Protein AF-A0A8C6Q777-F1 (afdb_monomer)

Mean predicted aligned error: 10.78 Å

Sequence (366 aa):
MEVEDLLQECLKAAEASRLNPVVSAAMRMDYSSSRDLLCAELAFLLQEAVEMKWPFVPEKWQYKKSVSFNDKTNLSDLISKHLTQLLVLLKTSIMAQEGPSAMAVVFLVDRFIYWRDESSQLLKIAKLLHHQHPDTPIAPQLVIRQARVYVNSGRLQKAEYILSSLINNSGTTGCWVYHTDSDRVLIQAVSVQVRGVILQKLGLWLQAAELIWASLVGFYSLPQPDKKGIGTSLGLLANIMVSMNDGDFHTFRTNPVIDMKSLLGNTSHRLLSAAHAAKMAVVCGQYTPLYVLTNAVLLFGEKTHKPQGRGREVDFRLVESSTVLMAKHRAEQQERKSHKKVVLGGRTLTKRQPNQHQRAVKITFQ

InterPro domains:
  IPR043529 Alpha-protein kinase 1 [PTHR46747] (3-296)

pLDDT: mean 83.0, std 23.47, range [22.91, 98.69]

Structure (mmCIF, N/CA/C/O backbone):
data_AF-A0A8C6Q777-F1
#
_entry.id   AF-A0A8C6Q777-F1
#
loop_
_atom_site.group_PDB
_atom_site.id
_atom_site.type_symbol
_atom_site.label_atom_id
_atom_site.label_alt_id
_atom_site.label_comp_id
_atom_site.label_asym_id
_atom_site.label_entity_id
_atom_site.label_seq_id
_atom_site.pdbx_PDB_ins_code
_atom_site.Cartn_x
_atom_site.Cartn_y
_atom_site.Cartn_z
_atom_site.occupancy
_atom_site.B_iso_or_equiv
_atom_site.auth_seq_id
_atom_site.auth_comp_id
_atom_site.auth_asym_id
_atom_site.auth_atom_id
_atom_site.pdbx_PDB_model_num
ATOM 1 N N . MET A 1 1 ? -0.936 17.602 21.429 1.00 57.88 1 MET A N 1
ATOM 2 C CA . MET A 1 1 ? -0.565 16.187 21.618 1.00 57.88 1 MET A CA 1
ATOM 3 C C . MET A 1 1 ? 0.028 15.702 20.316 1.00 57.88 1 MET A C 1
ATOM 5 O O . MET A 1 1 ? -0.576 15.971 19.278 1.00 57.88 1 MET A O 1
ATOM 9 N N . GLU A 1 2 ? 1.223 15.121 20.341 1.00 79.06 2 GLU A N 1
ATOM 10 C CA . GLU A 1 2 ? 1.863 14.657 19.112 1.00 79.06 2 GLU A CA 1
ATOM 11 C C . GLU A 1 2 ? 1.225 13.339 18.638 1.00 79.06 2 GLU A C 1
ATOM 13 O O . GLU A 1 2 ? 0.633 12.589 19.410 1.00 79.06 2 GLU A O 1
ATOM 18 N N . VAL A 1 3 ? 1.293 13.072 17.332 1.00 79.00 3 VAL A N 1
ATOM 19 C CA . VAL A 1 3 ? 0.718 11.861 16.709 1.00 79.00 3 VAL A CA 1
ATOM 20 C C . VAL A 1 3 ? 1.344 10.585 17.283 1.00 79.00 3 VAL A C 1
ATOM 22 O O . VAL A 1 3 ? 0.651 9.584 17.456 1.00 79.00 3 VAL A O 1
ATOM 25 N N . GLU A 1 4 ? 2.641 10.640 17.586 1.00 85.31 4 GLU A N 1
ATOM 26 C CA . GLU A 1 4 ? 3.417 9.547 18.185 1.00 85.31 4 GLU A CA 1
ATOM 27 C C . GLU A 1 4 ? 2.885 9.197 19.585 1.00 85.31 4 GLU A C 1
ATOM 29 O O . GLU A 1 4 ? 2.673 8.020 19.887 1.00 85.31 4 GLU A O 1
ATOM 34 N N . ASP A 1 5 ? 2.558 10.210 20.397 1.00 90.88 5 ASP A N 1
ATOM 35 C CA . ASP A 1 5 ? 1.965 10.020 21.727 1.00 90.88 5 ASP A CA 1
ATOM 36 C C . ASP A 1 5 ? 0.616 9.299 21.631 1.00 90.88 5 ASP A C 1
ATOM 38 O O . ASP A 1 5 ? 0.381 8.306 22.318 1.00 90.88 5 ASP A O 1
ATOM 42 N N . LEU A 1 6 ? -0.256 9.752 20.724 1.00 92.62 6 LEU A N 1
ATOM 43 C CA . LEU A 1 6 ? -1.586 9.168 20.522 1.00 92.62 6 LEU A CA 1
ATOM 44 C C . LEU A 1 6 ? -1.523 7.726 20.006 1.00 92.62 6 LEU A C 1
ATOM 46 O O . LEU A 1 6 ? -2.286 6.873 20.464 1.00 92.62 6 LEU A O 1
ATOM 50 N N . LEU A 1 7 ? -0.612 7.423 19.078 1.00 94.94 7 LEU A N 1
ATOM 51 C CA . LEU A 1 7 ? -0.383 6.047 18.630 1.00 94.94 7 LEU A CA 1
ATOM 52 C C . LEU A 1 7 ? 0.149 5.171 19.766 1.00 94.94 7 LEU A C 1
ATOM 54 O O . LEU A 1 7 ? -0.278 4.023 19.912 1.00 94.94 7 LEU A O 1
ATOM 58 N N . GLN A 1 8 ? 1.033 5.710 20.607 1.00 95.94 8 GLN A N 1
ATOM 59 C CA . GLN A 1 8 ? 1.540 4.991 21.770 1.00 95.94 8 GLN A CA 1
ATOM 60 C C . GLN A 1 8 ? 0.446 4.749 22.813 1.00 95.94 8 GLN A C 1
ATOM 62 O O . GLN A 1 8 ? 0.424 3.685 23.436 1.00 95.94 8 GLN A O 1
ATOM 67 N N . GLU A 1 9 ? -0.485 5.683 22.990 1.00 96.12 9 GLU A N 1
ATOM 68 C CA . GLU A 1 9 ? -1.679 5.480 23.809 1.00 96.12 9 GLU A CA 1
ATOM 69 C C . GLU A 1 9 ? -2.594 4.393 23.240 1.00 96.12 9 GLU A C 1
ATOM 71 O O . GLU A 1 9 ? -3.044 3.536 23.999 1.00 96.12 9 GLU A O 1
ATOM 76 N N . CYS A 1 10 ? -2.826 4.372 21.924 1.00 97.50 10 CYS A N 1
ATOM 77 C CA . CYS A 1 10 ? -3.589 3.304 21.269 1.00 97.50 10 CYS A CA 1
ATOM 78 C C . CYS A 1 10 ? -2.926 1.938 21.485 1.00 97.50 10 CYS A C 1
ATOM 80 O O . CYS A 1 10 ? -3.600 0.955 21.789 1.00 97.50 10 CYS A O 1
ATOM 82 N N . LEU A 1 11 ? -1.596 1.874 21.379 1.00 97.25 11 LEU A N 1
ATOM 83 C CA . LEU A 1 11 ? -0.840 0.653 21.633 1.00 97.25 11 LEU A CA 1
ATOM 84 C C . LEU A 1 11 ? -0.981 0.183 23.085 1.00 97.25 11 LEU A C 1
ATOM 86 O O . LEU A 1 11 ? -1.270 -0.989 23.312 1.00 97.25 11 LEU A O 1
ATOM 90 N N . LYS A 1 12 ? -0.829 1.087 24.060 1.00 96.62 12 LYS A N 1
ATOM 91 C CA . LYS A 1 12 ? -1.041 0.769 25.481 1.00 96.62 12 LYS A CA 1
ATOM 92 C C . LYS A 1 12 ? -2.473 0.292 25.738 1.00 96.62 12 LYS A C 1
ATOM 94 O O . LYS A 1 12 ? -2.663 -0.671 26.475 1.00 96.62 12 LYS A O 1
ATOM 99 N N . ALA A 1 13 ? -3.465 0.929 25.114 1.00 95.62 13 ALA A N 1
ATOM 100 C CA . ALA A 1 13 ? -4.863 0.524 25.216 1.00 95.62 13 ALA A CA 1
ATOM 101 C C . ALA A 1 13 ? -5.081 -0.892 24.659 1.00 95.62 13 ALA A C 1
ATOM 103 O O . ALA A 1 13 ? -5.726 -1.698 25.321 1.00 95.62 13 ALA A O 1
ATOM 104 N N . ALA A 1 14 ? -4.492 -1.230 23.506 1.00 95.94 14 ALA A N 1
ATOM 105 C CA . ALA A 1 14 ? -4.577 -2.572 22.924 1.00 95.94 14 ALA A CA 1
ATOM 106 C C . ALA A 1 14 ? -3.883 -3.633 23.796 1.00 95.94 14 ALA A C 1
ATOM 108 O O . ALA A 1 14 ? -4.402 -4.731 23.985 1.00 95.94 14 ALA A O 1
ATOM 109 N N . GLU A 1 15 ? -2.723 -3.308 24.375 1.00 95.69 15 GLU A N 1
ATOM 110 C CA . GLU A 1 15 ? -2.011 -4.203 25.295 1.00 95.69 15 GLU A CA 1
ATOM 111 C C . GLU A 1 15 ? -2.812 -4.455 26.583 1.00 95.69 15 GLU A C 1
ATOM 113 O O . GLU A 1 15 ? -2.943 -5.607 27.001 1.00 95.69 15 GLU A O 1
ATOM 118 N N . ALA A 1 16 ? -3.383 -3.404 27.181 1.00 92.69 16 ALA A N 1
ATOM 119 C CA . ALA A 1 16 ? -4.194 -3.494 28.395 1.00 92.69 16 ALA A CA 1
ATOM 120 C C . ALA A 1 16 ? -5.510 -4.245 28.154 1.00 92.69 16 ALA A C 1
ATOM 122 O O . ALA A 1 16 ? -5.850 -5.158 28.902 1.00 92.69 16 ALA A O 1
ATOM 123 N N . SER A 1 17 ? -6.206 -3.907 27.070 1.00 90.12 17 SER A N 1
ATOM 124 C CA . SER A 1 17 ? -7.444 -4.555 26.644 1.00 90.12 17 SER A CA 1
ATOM 125 C C . SER A 1 17 ? -7.258 -6.060 26.408 1.00 90.12 17 SER A C 1
ATOM 127 O O . SER A 1 17 ? -8.140 -6.853 26.726 1.00 90.12 17 SER A O 1
ATOM 129 N N . ARG A 1 18 ? -6.084 -6.486 25.921 1.00 87.12 18 ARG A N 1
ATOM 130 C CA . ARG A 1 18 ? -5.772 -7.911 25.737 1.00 87.12 18 ARG A CA 1
ATOM 131 C C . ARG A 1 18 ? -5.635 -8.652 27.065 1.00 87.12 18 ARG A C 1
ATOM 133 O O . ARG A 1 18 ? -5.967 -9.828 27.138 1.00 87.12 18 ARG A O 1
ATOM 140 N N . LEU A 1 19 ? -5.098 -7.989 28.087 1.00 87.06 19 LEU A N 1
ATOM 141 C CA . LEU A 1 19 ? -4.920 -8.578 29.416 1.00 87.06 19 LEU A CA 1
ATOM 142 C C . LEU A 1 19 ? -6.223 -8.586 30.220 1.00 87.06 19 LEU A C 1
ATOM 144 O O . LEU A 1 19 ? -6.429 -9.491 31.023 1.00 87.06 19 LEU A O 1
ATOM 148 N N . ASN A 1 20 ? -7.085 -7.588 30.018 1.00 83.25 20 ASN A N 1
ATOM 149 C CA . ASN A 1 20 ? -8.341 -7.449 30.741 1.00 83.25 20 ASN A CA 1
ATOM 150 C C . ASN A 1 20 ? -9.438 -6.852 29.832 1.00 83.25 20 ASN A C 1
ATOM 152 O O . ASN A 1 20 ? -9.547 -5.628 29.737 1.00 83.25 20 ASN A O 1
ATOM 156 N N . PRO A 1 21 ? -10.261 -7.685 29.167 1.00 80.06 21 PRO A N 1
ATOM 157 C CA . PRO A 1 21 ? -11.229 -7.242 28.158 1.00 80.06 21 PRO A CA 1
ATOM 158 C C . PRO A 1 21 ? -12.538 -6.682 28.753 1.00 80.06 21 PRO A C 1
ATOM 160 O O . PRO A 1 21 ? -13.596 -6.758 28.130 1.00 80.06 21 PRO A O 1
ATOM 163 N N . VAL A 1 22 ? -12.511 -6.138 29.973 1.00 84.44 22 VAL A N 1
ATOM 164 C CA . VAL A 1 22 ? -13.715 -5.616 30.640 1.00 84.44 22 VAL A CA 1
ATOM 165 C C . VAL A 1 22 ? -14.158 -4.305 29.992 1.00 84.44 22 VAL A C 1
ATOM 167 O O . VAL A 1 22 ? -13.436 -3.310 30.022 1.00 84.44 22 VAL A O 1
ATOM 170 N N . VAL A 1 23 ? -15.382 -4.296 29.460 1.00 87.62 23 VAL A N 1
ATOM 171 C CA . VAL A 1 23 ? -16.007 -3.122 28.834 1.00 87.62 23 VAL A CA 1
ATOM 172 C C . VAL A 1 23 ? -16.998 -2.476 29.797 1.00 87.62 23 VAL A C 1
ATOM 174 O O . VAL A 1 23 ? -17.950 -3.120 30.240 1.00 87.62 23 VAL A O 1
ATOM 177 N N . SER A 1 24 ? -16.810 -1.189 30.092 1.00 91.19 24 SER A N 1
ATOM 178 C CA . SER A 1 24 ? -17.753 -0.399 30.894 1.00 91.19 24 SER A CA 1
ATOM 179 C C . SER A 1 24 ? -18.753 0.371 30.020 1.00 91.19 24 SER A C 1
ATOM 181 O O . SER A 1 24 ? -18.520 0.608 28.833 1.00 91.19 24 SER A O 1
ATOM 183 N N . ALA A 1 25 ? -19.870 0.809 30.612 1.00 91.50 25 ALA A N 1
ATOM 184 C CA . ALA A 1 25 ? -20.836 1.670 29.922 1.00 91.50 25 ALA A CA 1
ATOM 185 C C . ALA A 1 25 ? -20.197 2.990 29.450 1.00 91.50 25 ALA A C 1
ATOM 187 O O . ALA A 1 25 ? -20.461 3.429 28.333 1.00 91.50 25 ALA A O 1
ATOM 188 N N . ALA A 1 26 ? -19.294 3.563 30.255 1.00 92.75 26 ALA A N 1
ATOM 189 C CA . ALA A 1 26 ? -18.547 4.765 29.894 1.00 92.75 26 ALA A CA 1
ATOM 190 C C . ALA A 1 26 ? -17.702 4.555 28.626 1.00 92.75 26 ALA A C 1
ATOM 192 O O . ALA A 1 26 ? -17.768 5.369 27.714 1.00 92.75 26 ALA A O 1
ATOM 193 N N . MET A 1 27 ? -17.006 3.416 28.500 1.00 93.62 27 MET A N 1
ATOM 194 C CA . MET A 1 27 ? -16.204 3.110 27.304 1.00 93.62 27 MET A CA 1
ATOM 195 C C . MET A 1 27 ? -17.054 3.042 26.026 1.00 93.62 27 MET A C 1
ATOM 197 O O . MET A 1 27 ? -16.632 3.525 24.976 1.00 93.62 27 MET A O 1
ATOM 201 N N . ARG A 1 28 ? -18.269 2.480 26.104 1.00 93.44 28 ARG A N 1
ATOM 202 C CA . ARG A 1 28 ? -19.201 2.439 24.961 1.00 93.44 28 ARG A CA 1
ATOM 203 C C . ARG A 1 28 ? -19.730 3.825 24.593 1.00 93.44 28 ARG A C 1
ATOM 205 O O . ARG A 1 28 ? -19.885 4.128 23.409 1.00 93.44 28 ARG A O 1
ATOM 212 N N . MET A 1 29 ? -19.996 4.665 25.593 1.00 95.00 29 MET A N 1
ATOM 213 C CA . MET A 1 29 ? -20.408 6.053 25.372 1.00 95.00 29 MET A CA 1
ATOM 214 C C . MET A 1 29 ? -19.285 6.878 24.737 1.00 95.00 29 MET A C 1
ATOM 216 O O . MET A 1 29 ? -19.545 7.615 23.787 1.00 95.00 29 MET A O 1
ATOM 220 N N . ASP A 1 30 ? -18.043 6.713 25.196 1.00 95.06 30 ASP A N 1
ATOM 221 C CA . ASP A 1 30 ? -16.870 7.391 24.635 1.00 95.06 30 ASP A CA 1
ATOM 222 C C . ASP A 1 30 ? -16.637 7.005 23.170 1.00 95.06 30 ASP A C 1
ATOM 224 O O . ASP A 1 30 ? -16.362 7.870 22.333 1.00 95.06 30 ASP A O 1
ATOM 228 N N . TYR A 1 31 ? -16.783 5.717 22.837 1.00 96.81 31 TYR A N 1
ATOM 229 C CA . TYR A 1 31 ? -16.741 5.238 21.454 1.00 96.81 31 TYR A CA 1
ATOM 230 C C . TYR A 1 31 ? -17.836 5.881 20.595 1.00 96.81 31 TYR A C 1
ATOM 232 O O . TYR A 1 31 ? -17.524 6.463 19.555 1.00 96.81 31 TYR A O 1
ATOM 240 N N . SER A 1 32 ? -19.092 5.836 21.050 1.00 95.75 32 SER A N 1
ATOM 241 C CA . SER A 1 32 ? -20.235 6.389 20.308 1.00 95.75 32 SER A CA 1
ATOM 242 C C . SER A 1 32 ? -20.044 7.886 20.050 1.00 95.75 32 SER A C 1
ATOM 244 O O . SER A 1 32 ? -20.087 8.335 18.909 1.00 95.75 32 SER A O 1
ATOM 246 N N . SER A 1 33 ? -19.667 8.633 21.091 1.00 96.12 33 SER A N 1
ATOM 247 C CA . SER A 1 33 ? -19.393 10.070 21.006 1.00 96.12 33 SER A CA 1
ATOM 248 C C . SER A 1 33 ? -18.238 10.376 20.046 1.00 96.12 33 SER A C 1
ATOM 250 O O . SER A 1 33 ? -18.321 11.294 19.236 1.00 96.12 33 SER A O 1
ATOM 252 N N . SER A 1 34 ? -17.156 9.590 20.094 1.00 95.25 34 SER A N 1
ATOM 253 C CA . SER A 1 34 ? -16.015 9.748 19.181 1.00 95.25 34 SER A CA 1
ATOM 254 C C . SER A 1 34 ? -16.403 9.496 17.723 1.00 95.25 34 SER A C 1
ATOM 256 O O . SER A 1 34 ? -15.910 10.185 16.828 1.00 95.25 34 SER A O 1
ATOM 258 N N . ARG A 1 35 ? -17.272 8.507 17.482 1.00 95.31 35 ARG A N 1
ATOM 259 C CA . ARG A 1 35 ? -17.761 8.146 16.148 1.00 95.31 35 ARG A C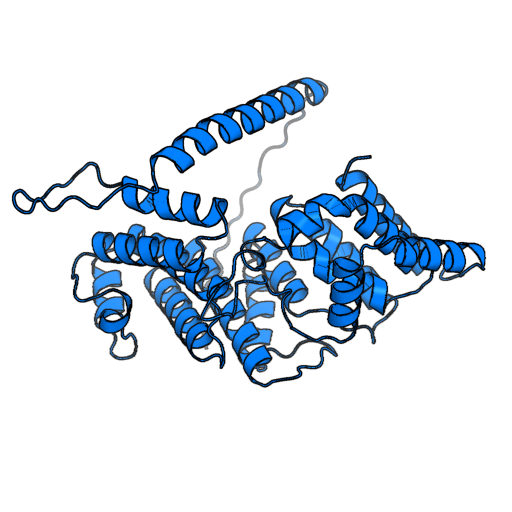A 1
ATOM 260 C C . ARG A 1 35 ? -18.681 9.227 15.582 1.00 95.31 35 ARG A C 1
ATOM 262 O O . ARG A 1 35 ? -18.498 9.612 14.430 1.00 95.31 35 ARG A O 1
ATOM 269 N N . ASP A 1 36 ? -19.592 9.756 16.393 1.00 95.00 36 ASP A N 1
ATOM 270 C CA . ASP A 1 36 ? -20.573 10.771 15.983 1.00 95.00 36 ASP A CA 1
ATOM 271 C C . ASP A 1 36 ? -19.932 12.129 15.659 1.00 95.00 36 ASP A C 1
ATOM 273 O O . ASP A 1 36 ? -20.481 12.924 14.899 1.00 95.00 36 ASP A O 1
ATOM 277 N N . LEU A 1 37 ? -18.734 12.392 16.188 1.00 95.38 37 LEU A N 1
ATOM 278 C CA . LEU A 1 37 ? -17.972 13.601 15.877 1.00 95.38 37 LEU A CA 1
ATOM 279 C C . LEU A 1 37 ? -17.327 13.572 14.480 1.00 95.38 37 LEU A C 1
ATOM 281 O O . LEU A 1 37 ? -16.847 14.615 14.019 1.00 95.38 37 LEU A O 1
ATOM 285 N N . LEU A 1 38 ? -17.232 12.411 13.817 1.00 95.69 38 LEU A N 1
ATOM 286 C CA . LEU A 1 38 ? -16.614 12.316 12.492 1.00 95.69 38 LEU A CA 1
ATOM 287 C C . LEU A 1 38 ? -17.375 13.164 11.469 1.00 95.69 38 LEU A C 1
ATOM 289 O O . LEU A 1 38 ? -18.602 13.190 11.433 1.00 95.69 38 LEU A O 1
ATOM 293 N N . CYS A 1 39 ? -16.642 13.816 10.563 1.00 96.00 39 CYS A N 1
ATOM 294 C CA . CYS A 1 39 ? -17.291 14.430 9.410 1.00 96.00 39 CYS A CA 1
ATOM 295 C C . CYS A 1 39 ? -17.902 13.347 8.505 1.00 96.00 39 CYS A C 1
ATOM 297 O O . CYS A 1 39 ? -17.399 12.222 8.441 1.00 96.00 39 CYS A O 1
ATOM 299 N N . ALA A 1 40 ? -18.959 13.703 7.770 1.00 96.12 40 ALA A N 1
ATOM 300 C CA . ALA A 1 40 ? -19.720 12.757 6.950 1.00 96.12 40 ALA A CA 1
ATOM 301 C C . ALA A 1 40 ? -18.839 11.944 5.983 1.00 96.12 40 ALA A C 1
ATOM 303 O O . ALA A 1 40 ? -19.043 10.746 5.817 1.00 96.12 40 ALA A O 1
ATOM 304 N N . GLU A 1 41 ? -17.819 12.575 5.393 1.00 95.50 41 GLU A N 1
ATOM 305 C CA . GLU A 1 41 ? -16.888 11.903 4.482 1.00 95.50 41 GLU A CA 1
ATOM 306 C C . GLU A 1 41 ? -16.051 10.819 5.185 1.00 95.50 41 GLU A C 1
ATOM 308 O O . GLU A 1 41 ? -15.889 9.726 4.649 1.00 95.50 41 GLU A O 1
ATOM 313 N N . LEU A 1 42 ? -15.555 11.076 6.402 1.00 96.75 42 LEU A N 1
ATOM 314 C CA . LEU A 1 42 ? -14.802 10.079 7.172 1.00 96.75 42 LEU A CA 1
ATOM 315 C C . LEU A 1 42 ? -15.698 8.978 7.726 1.00 96.75 42 LEU A C 1
ATOM 317 O O . LEU A 1 42 ? -15.287 7.822 7.733 1.00 96.75 42 LEU A O 1
ATOM 321 N N . ALA A 1 43 ? -16.909 9.321 8.169 1.00 97.38 43 ALA A N 1
ATOM 322 C CA . ALA A 1 43 ? -17.886 8.336 8.619 1.00 97.38 43 ALA A CA 1
ATOM 323 C C . ALA A 1 43 ? -18.241 7.360 7.485 1.00 97.38 43 ALA A C 1
ATOM 325 O O . ALA A 1 43 ? -18.257 6.148 7.696 1.00 97.38 43 ALA A O 1
ATOM 326 N N . PHE A 1 44 ? -18.436 7.881 6.268 1.00 97.44 44 PHE A N 1
ATOM 327 C CA . PHE A 1 44 ? -18.675 7.073 5.075 1.00 97.44 44 PHE A CA 1
ATOM 328 C C . PHE A 1 44 ? -17.477 6.173 4.738 1.00 97.44 44 PHE A C 1
ATOM 330 O O . PHE A 1 44 ? -17.642 4.963 4.606 1.00 97.44 44 PHE A O 1
ATOM 337 N N . LEU A 1 45 ? -16.258 6.725 4.687 1.00 97.62 45 LEU A N 1
ATOM 338 C CA . LEU A 1 45 ? -15.041 5.943 4.424 1.00 97.62 45 LEU A CA 1
ATOM 339 C C . LEU A 1 45 ? -14.795 4.849 5.469 1.00 97.62 45 LEU A C 1
ATOM 341 O O . LEU A 1 45 ? -14.330 3.763 5.128 1.00 97.62 45 LEU A O 1
ATOM 345 N N . LEU A 1 46 ? -15.091 5.128 6.740 1.00 97.94 46 LEU A N 1
ATOM 346 C CA . LEU A 1 46 ? -14.973 4.149 7.816 1.00 97.94 46 LEU A CA 1
ATOM 347 C C . LEU A 1 46 ? -15.959 2.998 7.615 1.00 97.94 46 LEU A C 1
ATOM 349 O O . LEU A 1 46 ? -15.567 1.841 7.739 1.00 97.94 46 LEU A O 1
ATOM 353 N N . GLN A 1 47 ? -17.207 3.307 7.264 1.00 98.12 47 GLN A N 1
ATOM 354 C CA . GLN A 1 47 ? -18.221 2.296 6.984 1.00 98.12 47 GLN A CA 1
ATOM 355 C C . GLN A 1 47 ? -17.838 1.429 5.774 1.00 98.12 47 GLN A C 1
ATOM 357 O O . GLN A 1 47 ? -17.882 0.204 5.859 1.00 98.12 47 GLN A O 1
ATOM 362 N N . GLU A 1 48 ? -17.369 2.034 4.680 1.00 98.38 48 GLU A N 1
ATOM 363 C CA . GLU A 1 48 ? -16.889 1.287 3.509 1.00 98.38 48 GLU A CA 1
ATOM 364 C C . GLU A 1 48 ? -15.685 0.386 3.827 1.00 98.38 48 GLU A C 1
ATOM 366 O O . GLU A 1 48 ? -15.581 -0.727 3.303 1.00 98.38 48 GLU A O 1
ATOM 371 N N . ALA A 1 49 ? -14.782 0.845 4.698 1.00 98.19 49 ALA A N 1
ATOM 372 C CA . ALA A 1 49 ? -13.641 0.059 5.151 1.00 98.19 49 ALA A CA 1
ATOM 373 C C . ALA A 1 49 ? -14.072 -1.151 6.001 1.00 98.19 49 ALA A C 1
ATOM 375 O O . ALA A 1 49 ? -13.516 -2.235 5.823 1.00 98.19 49 ALA A O 1
ATOM 376 N N . VAL A 1 50 ? -15.07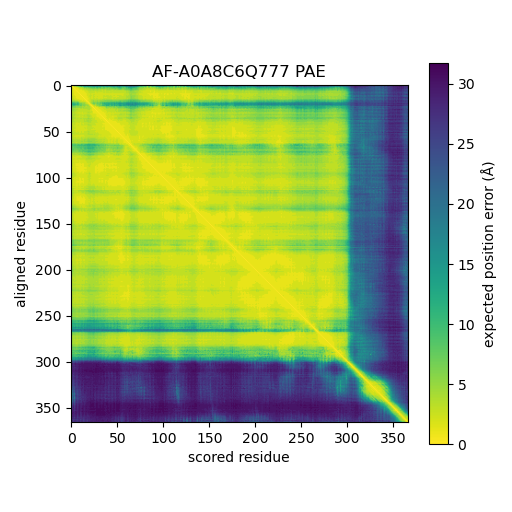6 -0.994 6.876 1.00 97.75 50 VAL A N 1
ATOM 377 C CA . VAL A 1 50 ? -15.686 -2.105 7.638 1.00 97.75 50 VAL A CA 1
ATOM 378 C C . VAL A 1 50 ? -16.345 -3.119 6.698 1.00 97.75 50 VAL A C 1
ATOM 380 O O . VAL A 1 50 ? -16.193 -4.323 6.879 1.00 97.75 50 VAL A O 1
ATOM 383 N N . GLU A 1 51 ? -17.024 -2.645 5.653 1.00 97.81 51 GLU A N 1
ATOM 384 C CA . GLU A 1 51 ? -17.684 -3.475 4.634 1.00 97.81 51 GLU A CA 1
ATOM 385 C C . GLU A 1 51 ? -16.717 -4.089 3.605 1.00 97.81 51 GLU A C 1
ATOM 387 O O . GLU A 1 51 ? -17.150 -4.703 2.623 1.00 97.81 51 GLU A O 1
ATOM 392 N N . MET A 1 52 ? -15.404 -3.922 3.805 1.00 98.00 52 MET A N 1
ATOM 393 C CA . MET A 1 52 ? -14.355 -4.448 2.930 1.00 98.00 52 MET A CA 1
ATOM 394 C C . MET A 1 52 ? -14.531 -4.028 1.463 1.00 98.00 52 MET A C 1
ATOM 396 O O . MET A 1 52 ? -14.201 -4.786 0.552 1.00 98.00 52 MET A O 1
ATOM 400 N N . LYS A 1 53 ? -15.066 -2.823 1.209 1.00 98.06 53 LYS A N 1
ATOM 401 C CA . LYS A 1 53 ? -15.446 -2.373 -0.146 1.00 98.06 53 LYS A CA 1
ATOM 402 C C . LYS A 1 53 ? -14.302 -2.398 -1.149 1.00 98.06 53 LYS A C 1
ATOM 404 O O . LYS A 1 53 ? -14.544 -2.558 -2.340 1.00 98.06 53 LYS A O 1
ATOM 409 N N . TRP A 1 54 ? -13.075 -2.224 -0.676 1.00 97.69 54 TRP A N 1
ATOM 410 C CA . TRP A 1 54 ? -11.884 -2.155 -1.507 1.00 97.69 54 TRP A CA 1
ATOM 411 C C . TRP A 1 54 ? -10.661 -2.671 -0.733 1.00 97.69 54 TRP A C 1
ATOM 413 O O . TRP A 1 54 ? -10.543 -2.434 0.469 1.00 97.69 54 TRP A O 1
ATOM 423 N N . PRO A 1 55 ? -9.701 -3.345 -1.392 1.00 97.94 55 PRO A N 1
ATOM 424 C CA . PRO A 1 55 ? -8.494 -3.849 -0.727 1.00 97.94 55 PRO A CA 1
ATOM 425 C C . PRO A 1 55 ? -7.460 -2.756 -0.395 1.00 97.94 55 PRO A C 1
ATOM 427 O O . PRO A 1 55 ? -6.554 -2.981 0.414 1.00 97.94 55 PRO A O 1
ATOM 430 N N . PHE A 1 56 ? -7.596 -1.570 -1.002 1.00 98.31 56 PHE A N 1
ATOM 431 C CA . PHE A 1 56 ? -6.784 -0.373 -0.760 1.00 98.31 56 PHE A CA 1
ATOM 432 C C . PHE A 1 56 ? -7.671 0.861 -0.741 1.00 98.31 56 PHE A C 1
ATOM 434 O O . PHE A 1 56 ? -8.545 0.978 -1.595 1.00 98.31 56 PHE A O 1
ATOM 441 N N . VAL A 1 57 ? -7.402 1.813 0.158 1.00 97.50 57 VAL A N 1
ATOM 442 C CA . VAL A 1 57 ? -8.207 3.043 0.229 1.00 97.50 57 VAL A CA 1
ATOM 443 C C . VAL A 1 57 ? -8.030 3.857 -1.057 1.00 97.50 57 VAL A C 1
ATOM 445 O O . VAL A 1 57 ? -6.905 4.320 -1.309 1.00 97.50 57 VAL A O 1
ATOM 448 N N . PRO A 1 58 ? -9.066 4.037 -1.891 1.00 95.69 58 PRO A N 1
ATOM 449 C CA . PRO A 1 58 ? -8.906 4.682 -3.186 1.00 95.69 58 PRO A CA 1
ATOM 450 C C . PRO A 1 58 ? -8.721 6.198 -3.036 1.00 95.69 58 PRO A C 1
ATOM 452 O O . PRO A 1 58 ? -9.284 6.822 -2.139 1.00 95.69 58 PRO A O 1
ATOM 455 N N . GLU A 1 59 ? -7.945 6.820 -3.928 1.00 94.44 59 GLU A N 1
ATOM 456 C CA . GLU A 1 59 ? -8.030 8.278 -4.121 1.00 94.44 59 GLU A CA 1
ATOM 457 C C . GLU A 1 59 ? -9.226 8.607 -5.031 1.00 94.44 59 GLU A C 1
ATOM 459 O O . GLU A 1 59 ? -9.521 7.859 -5.966 1.00 94.44 59 GLU A O 1
ATOM 464 N N . LYS A 1 60 ? -9.867 9.770 -4.847 1.00 93.44 60 LYS A N 1
ATOM 465 C CA . LYS A 1 60 ? -11.047 10.174 -5.645 1.00 93.44 60 LYS A CA 1
ATOM 466 C C . LYS A 1 60 ? -10.783 10.227 -7.153 1.00 93.44 60 LYS A C 1
ATOM 468 O O . LYS A 1 60 ? -11.664 9.933 -7.961 1.00 93.44 60 LYS A O 1
ATOM 473 N N . TRP A 1 61 ? -9.561 10.582 -7.544 1.00 94.19 61 TRP A N 1
ATOM 474 C CA . TRP A 1 61 ? -9.138 10.651 -8.940 1.00 94.19 61 TRP A CA 1
ATOM 475 C C . TRP A 1 61 ? -8.636 9.316 -9.503 1.00 94.19 61 TRP A C 1
ATOM 477 O O . TRP A 1 61 ? -8.497 9.224 -10.722 1.00 94.19 61 TRP A O 1
ATOM 487 N N . GLN A 1 62 ? -8.339 8.307 -8.672 1.00 95.31 62 GLN A N 1
ATOM 488 C CA . GLN A 1 62 ? -7.487 7.155 -9.019 1.00 95.31 62 GLN A CA 1
ATOM 489 C C . GLN A 1 62 ? -7.992 6.350 -10.219 1.00 95.31 62 GLN A C 1
ATOM 491 O O . GLN A 1 62 ? -7.208 6.028 -11.108 1.00 95.31 62 GLN A O 1
ATOM 496 N N . TYR A 1 63 ? -9.299 6.100 -10.278 1.00 95.12 63 TYR A N 1
ATOM 497 C CA . TYR A 1 63 ? -9.919 5.216 -11.271 1.00 95.12 63 TYR A CA 1
ATOM 498 C C . TYR A 1 63 ? -10.750 5.965 -12.331 1.00 95.12 63 TYR A C 1
ATOM 500 O O . TYR A 1 63 ? -11.162 5.393 -13.336 1.00 95.12 63 TYR A O 1
ATOM 508 N N . LYS A 1 64 ? -10.961 7.280 -12.168 1.00 92.38 64 LYS A N 1
ATOM 509 C CA . LYS A 1 64 ? -11.834 8.072 -13.051 1.00 92.38 64 LYS A CA 1
ATOM 510 C C . LYS A 1 64 ? -11.178 8.411 -14.391 1.00 92.38 64 LYS A C 1
ATOM 512 O O . LYS A 1 64 ? -10.078 8.959 -14.417 1.00 92.38 64 LYS A O 1
ATOM 517 N N . LYS A 1 65 ? -11.883 8.203 -15.509 1.00 87.44 65 LYS A N 1
ATOM 518 C CA . LYS A 1 65 ? -11.425 8.662 -16.839 1.00 87.44 65 LYS A CA 1
ATOM 519 C C . LYS A 1 65 ? -11.422 10.191 -16.951 1.00 87.44 65 LYS A C 1
ATOM 521 O O . LYS A 1 65 ? -10.422 10.770 -17.356 1.00 87.44 65 LYS A O 1
ATOM 526 N N . SER A 1 66 ? -12.516 10.835 -16.539 1.00 88.94 66 SER A N 1
ATOM 527 C CA . SER A 1 66 ? -12.640 12.296 -16.466 1.00 88.94 66 SER A CA 1
ATOM 528 C C . SER A 1 66 ? -12.629 12.740 -15.004 1.00 88.94 66 SER A C 1
ATOM 530 O O . SER A 1 66 ? -13.434 12.258 -14.208 1.00 88.94 66 SER A O 1
ATOM 532 N N . VAL A 1 67 ? -11.683 13.607 -14.639 1.00 90.19 67 VAL A N 1
ATOM 533 C CA . VAL A 1 67 ? -11.445 14.044 -13.254 1.00 90.19 67 VAL A CA 1
ATOM 534 C C . VAL A 1 67 ? -12.001 15.454 -13.071 1.00 90.19 67 VAL A C 1
ATOM 536 O O . VAL A 1 67 ? -11.488 16.411 -13.658 1.00 90.19 67 VAL A O 1
ATOM 539 N N . SER A 1 68 ? -13.039 15.587 -12.245 1.00 90.50 68 SER A N 1
ATOM 540 C CA . SER A 1 68 ? -13.640 16.882 -11.905 1.00 90.50 68 SER A CA 1
ATOM 541 C C . SER A 1 68 ? -12.787 17.649 -10.889 1.00 90.50 68 SER A C 1
ATOM 543 O O . SER A 1 68 ? -11.819 17.118 -10.352 1.00 90.50 68 SER A O 1
ATOM 545 N N . PHE A 1 69 ? -13.131 18.905 -10.589 1.00 86.19 69 PHE A N 1
ATOM 546 C CA . PHE A 1 69 ? -12.423 19.687 -9.566 1.00 86.19 69 PHE A CA 1
ATOM 547 C C . PHE A 1 69 ? -12.441 19.006 -8.185 1.00 86.19 69 PHE A C 1
ATOM 549 O O . PHE A 1 69 ? -11.396 18.899 -7.546 1.00 86.19 69 PHE A O 1
ATOM 556 N N . ASN A 1 70 ? -13.589 18.455 -7.782 1.00 87.19 70 ASN A N 1
ATOM 557 C CA . ASN A 1 70 ? -13.771 17.792 -6.484 1.00 87.19 70 ASN A CA 1
ATOM 558 C C . ASN A 1 70 ? -12.971 16.486 -6.350 1.00 87.19 70 ASN A C 1
ATOM 560 O O . ASN A 1 70 ? -12.742 16.009 -5.242 1.00 87.19 70 ASN A O 1
ATOM 564 N N . ASP A 1 71 ? -12.526 15.913 -7.470 1.00 88.25 71 ASP A N 1
ATOM 565 C CA . ASP A 1 71 ? -11.741 14.679 -7.487 1.00 88.25 71 ASP A CA 1
ATOM 566 C C . ASP A 1 71 ? -10.241 14.927 -7.281 1.00 88.25 71 ASP A C 1
ATOM 568 O O . ASP A 1 71 ? -9.499 13.992 -6.990 1.00 88.25 71 ASP A O 1
ATOM 572 N N . LYS A 1 72 ? -9.782 16.178 -7.422 1.00 88.00 72 LYS A N 1
ATOM 573 C CA . LYS A 1 72 ? -8.358 16.560 -7.357 1.00 88.00 72 LYS A CA 1
ATOM 574 C C . LYS A 1 72 ? -7.828 16.715 -5.928 1.00 88.00 72 LYS A C 1
ATOM 576 O O . LYS A 1 72 ? -6.706 17.176 -5.743 1.00 88.00 72 LYS A O 1
ATOM 581 N N . THR A 1 73 ? -8.618 16.355 -4.923 1.00 87.00 73 THR A N 1
ATOM 582 C CA . THR A 1 73 ? -8.201 16.339 -3.517 1.00 87.00 73 THR A CA 1
ATOM 583 C C . THR A 1 73 ? -7.584 14.990 -3.163 1.00 87.00 73 THR A C 1
ATOM 585 O O . THR A 1 73 ? -8.122 13.954 -3.562 1.00 87.00 73 THR A O 1
ATOM 588 N N . ASN A 1 74 ? -6.507 14.982 -2.376 1.00 88.69 74 ASN A N 1
ATOM 589 C CA . ASN A 1 74 ? -5.896 13.740 -1.908 1.00 88.69 74 ASN A CA 1
ATOM 590 C C . ASN A 1 74 ? -6.495 13.321 -0.567 1.00 88.69 74 ASN A C 1
ATOM 592 O O . ASN A 1 74 ? -6.691 14.144 0.330 1.00 88.69 74 ASN A O 1
ATOM 596 N N . LEU A 1 75 ? -6.711 12.019 -0.393 1.00 90.81 75 LEU A N 1
ATOM 597 C CA . LEU A 1 75 ? -7.186 11.479 0.874 1.00 90.81 75 LEU A CA 1
ATOM 598 C C . LEU A 1 75 ? -6.199 11.759 2.015 1.00 90.81 75 LEU A C 1
ATOM 600 O O . LEU A 1 75 ? -6.611 11.950 3.155 1.00 90.81 75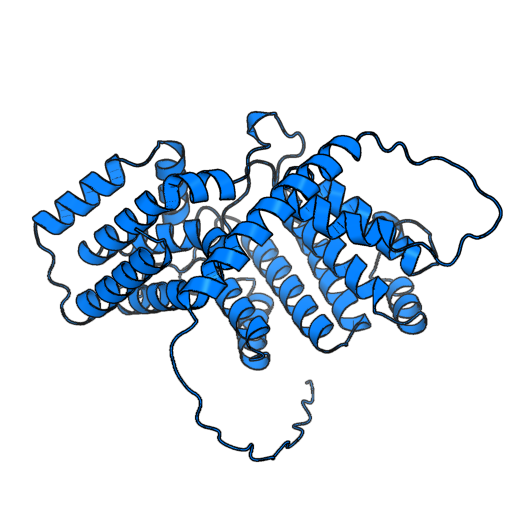 LEU A O 1
ATOM 604 N N . SER A 1 76 ? -4.899 11.833 1.717 1.00 88.62 76 SER A N 1
ATOM 605 C CA . SER A 1 76 ? -3.877 12.195 2.704 1.00 88.62 76 SER A CA 1
ATOM 606 C C . SER A 1 76 ? -4.158 13.527 3.390 1.00 88.62 76 SER A C 1
ATOM 608 O O . SER A 1 76 ? -3.849 13.656 4.569 1.00 88.62 76 SER A O 1
ATOM 610 N N . ASP A 1 77 ? -4.754 14.491 2.687 1.00 91.25 77 ASP A N 1
ATOM 611 C CA . ASP A 1 77 ? -5.030 15.822 3.229 1.00 91.25 77 ASP A CA 1
ATOM 612 C C . ASP A 1 77 ? -6.212 15.763 4.206 1.00 91.25 77 ASP A C 1
ATOM 614 O O . ASP A 1 77 ? -6.143 16.318 5.304 1.00 91.25 77 ASP A O 1
ATOM 618 N N . LEU A 1 78 ? -7.255 14.999 3.853 1.00 93.88 78 LEU A N 1
ATOM 619 C CA . LEU A 1 78 ? -8.386 14.712 4.737 1.00 93.88 78 LEU A CA 1
ATOM 620 C C . LEU A 1 78 ? -7.923 13.959 5.993 1.00 93.88 78 LEU A C 1
ATOM 622 O O . LEU A 1 78 ? -8.200 14.392 7.110 1.00 93.88 78 LEU A O 1
ATOM 626 N N . ILE A 1 79 ? -7.167 12.870 5.823 1.00 95.12 79 ILE A N 1
ATOM 627 C CA . ILE A 1 79 ? -6.646 12.077 6.944 1.00 95.12 79 ILE A CA 1
ATOM 628 C C . ILE A 1 79 ? -5.714 12.923 7.813 1.00 95.12 79 ILE A C 1
ATOM 630 O O . ILE A 1 79 ? -5.841 12.890 9.030 1.00 95.12 79 ILE A O 1
ATOM 634 N N . SER A 1 80 ? -4.828 13.732 7.222 1.00 93.19 80 SER A N 1
ATOM 635 C CA . SER A 1 80 ? -3.934 14.618 7.977 1.00 93.19 80 SER A CA 1
ATOM 636 C C . SER A 1 80 ? -4.706 15.623 8.825 1.00 93.19 80 SER A C 1
ATOM 638 O O . SER A 1 80 ? -4.325 15.872 9.967 1.00 93.19 80 SER A O 1
ATOM 640 N N . LYS A 1 81 ? -5.774 16.214 8.274 1.00 94.88 81 LYS A N 1
ATOM 641 C CA . LYS A 1 81 ? -6.603 17.208 8.966 1.00 94.88 81 LYS A CA 1
ATOM 642 C C . LYS A 1 81 ? -7.344 16.610 10.164 1.00 94.88 81 LYS A C 1
ATOM 644 O O . LYS A 1 81 ? -7.533 17.296 11.163 1.00 94.88 81 LYS A O 1
ATOM 649 N N . HIS A 1 82 ? -7.740 15.343 10.071 1.00 95.75 82 HIS A N 1
ATOM 650 C CA . HIS A 1 82 ? -8.559 14.659 11.075 1.00 95.75 82 HIS A CA 1
ATOM 651 C C . HIS A 1 82 ? -7.806 13.563 11.843 1.00 95.75 82 HIS A C 1
ATOM 653 O O . HIS A 1 82 ? -8.419 12.760 12.544 1.00 95.75 82 HIS A O 1
ATOM 659 N N . LEU A 1 83 ? -6.475 13.520 11.751 1.00 95.19 83 LEU A N 1
ATOM 660 C CA . LEU A 1 83 ? -5.682 12.413 12.285 1.00 95.19 83 LEU A CA 1
ATOM 661 C C . LEU A 1 83 ? -5.864 12.227 13.791 1.00 95.19 83 LEU A C 1
ATOM 663 O O . LEU A 1 83 ? -6.077 11.110 14.246 1.00 95.19 83 LEU A O 1
ATOM 667 N N . THR A 1 84 ? -5.825 13.317 14.558 1.00 94.69 84 THR A N 1
ATOM 668 C CA . THR A 1 84 ? -6.044 13.279 16.011 1.00 94.69 84 THR A CA 1
ATOM 669 C C . THR A 1 84 ? -7.390 12.647 16.350 1.00 94.69 84 THR A C 1
ATOM 671 O O . THR A 1 84 ? -7.461 11.770 17.202 1.00 94.69 84 THR A O 1
ATOM 674 N N . GLN A 1 85 ? -8.446 13.050 15.644 1.00 95.75 85 GLN A N 1
ATOM 675 C CA . GLN A 1 85 ? -9.791 12.520 15.836 1.00 95.75 85 GLN A CA 1
ATOM 676 C C . GLN A 1 85 ? -9.867 11.025 15.500 1.00 95.75 85 GLN A C 1
ATOM 678 O O . GLN A 1 85 ? -10.454 10.258 16.256 1.00 95.75 85 GLN A O 1
ATOM 683 N N . LEU A 1 86 ? -9.226 10.598 14.408 1.00 97.69 86 LEU A N 1
ATOM 684 C CA . LEU A 1 86 ? -9.150 9.188 14.026 1.00 97.69 86 LEU A CA 1
ATOM 685 C C . LEU A 1 86 ? -8.385 8.357 15.065 1.00 97.69 86 LEU A C 1
ATOM 687 O O . LEU A 1 86 ? -8.816 7.260 15.396 1.00 97.69 86 LEU A O 1
ATOM 691 N N . LEU A 1 87 ? -7.287 8.867 15.629 1.00 97.31 87 LEU A N 1
ATOM 692 C CA . LEU A 1 87 ? -6.539 8.151 16.669 1.00 97.31 87 LEU A CA 1
ATOM 693 C C . LEU A 1 87 ? -7.295 8.085 18.002 1.00 97.31 87 LEU A C 1
ATOM 695 O O . LEU A 1 87 ? -7.243 7.062 18.680 1.00 97.31 87 LEU A O 1
ATOM 699 N N . VAL A 1 88 ? -8.051 9.128 18.355 1.00 96.81 88 VAL A N 1
ATOM 700 C CA . VAL A 1 88 ? -8.978 9.072 19.496 1.00 96.81 88 VAL A CA 1
ATOM 701 C C . VAL A 1 88 ? -10.042 8.002 19.257 1.00 96.81 88 VAL A C 1
ATOM 703 O O . VAL A 1 88 ? -10.250 7.162 20.129 1.00 96.81 88 VAL A O 1
ATOM 706 N N . LEU A 1 89 ? -10.643 7.965 18.063 1.00 98.06 89 LEU A N 1
ATOM 707 C CA . LEU A 1 89 ? -11.611 6.931 17.699 1.00 98.06 89 LEU A CA 1
ATOM 708 C C . LEU A 1 89 ? -10.998 5.525 17.719 1.00 98.06 89 LEU A C 1
ATOM 710 O O . LEU A 1 89 ? -11.648 4.589 18.172 1.00 98.06 89 LEU A O 1
ATOM 714 N N . LEU A 1 90 ? -9.754 5.353 17.265 1.00 98.44 90 LEU A N 1
ATOM 715 C CA . LEU A 1 90 ? -9.047 4.074 17.353 1.00 98.44 90 LEU A CA 1
ATOM 716 C C . LEU A 1 90 ? -8.933 3.621 18.811 1.00 98.44 90 LEU A C 1
ATOM 718 O O . LEU A 1 90 ? -9.297 2.493 19.135 1.00 98.44 90 LEU A O 1
ATOM 722 N N . LYS A 1 91 ? -8.467 4.509 19.695 1.00 97.81 91 LYS A N 1
ATOM 723 C CA . LYS A 1 91 ? -8.325 4.227 21.126 1.00 97.81 91 LYS A CA 1
ATOM 724 C C . LYS A 1 91 ? -9.664 3.853 21.762 1.00 97.81 91 LYS A C 1
ATOM 726 O O . LYS A 1 91 ? -9.736 2.832 22.444 1.00 97.81 91 LYS A O 1
ATOM 731 N N . THR A 1 92 ? -10.716 4.638 21.534 1.00 97.44 92 THR A N 1
ATOM 732 C CA . THR A 1 92 ? -12.038 4.363 22.115 1.00 97.44 92 THR A CA 1
ATOM 733 C C . THR A 1 92 ? -12.667 3.100 21.527 1.00 97.44 92 THR A C 1
ATOM 735 O O . THR A 1 92 ? -13.239 2.321 22.282 1.00 97.44 92 THR A O 1
ATOM 738 N N . SER A 1 93 ? -12.461 2.810 20.236 1.00 97.69 93 SER A N 1
ATOM 739 C CA . SER A 1 93 ? -12.883 1.543 19.612 1.00 97.69 93 SER A CA 1
ATOM 740 C C . SER A 1 93 ? -12.186 0.333 20.244 1.00 97.69 93 SER A C 1
ATOM 742 O O . SER A 1 93 ? -12.841 -0.654 20.565 1.00 97.69 93 SER A O 1
ATOM 744 N N . ILE A 1 94 ? -10.870 0.412 20.488 1.00 97.31 94 ILE A N 1
ATOM 745 C CA . ILE A 1 94 ? -10.111 -0.642 21.185 1.00 97.31 94 ILE A CA 1
ATOM 746 C C . ILE A 1 94 ? -10.681 -0.872 22.594 1.00 97.31 94 ILE A C 1
ATOM 748 O O . ILE A 1 94 ? -10.960 -2.008 22.981 1.00 97.31 94 ILE A O 1
ATOM 752 N N . MET A 1 95 ? -10.881 0.205 23.360 1.00 95.75 95 MET A N 1
ATOM 753 C CA . MET A 1 95 ? -11.400 0.130 24.732 1.00 95.75 95 MET A CA 1
ATOM 754 C C . MET A 1 95 ? -12.832 -0.418 24.790 1.00 95.75 95 MET A C 1
ATOM 756 O O . MET A 1 95 ? -13.165 -1.152 25.715 1.00 95.75 95 MET A O 1
ATOM 760 N N . ALA A 1 96 ? -13.661 -0.112 23.791 1.00 95.88 96 ALA A N 1
ATOM 761 C CA . ALA A 1 96 ? -15.033 -0.602 23.684 1.00 95.88 96 ALA A CA 1
ATOM 762 C C . ALA A 1 96 ? -15.158 -2.020 23.088 1.00 95.88 96 ALA A C 1
ATOM 764 O O . ALA A 1 96 ? -16.271 -2.533 23.026 1.00 95.88 96 ALA A O 1
ATOM 765 N N . GLN A 1 97 ? -14.047 -2.663 22.694 1.00 94.94 97 GLN A N 1
ATOM 766 C CA . GLN A 1 97 ? -14.018 -3.961 21.989 1.00 94.94 97 GLN A CA 1
ATOM 767 C C . GLN A 1 97 ? -14.680 -3.943 20.601 1.00 94.94 97 GLN A C 1
ATOM 769 O O . GLN A 1 97 ? -15.139 -4.966 20.096 1.00 94.94 97 GLN A O 1
ATOM 774 N N . GLU A 1 98 ? -14.664 -2.786 19.943 1.00 96.19 98 GLU A N 1
ATOM 775 C CA . GLU A 1 98 ? -15.193 -2.584 18.593 1.00 96.19 98 GLU A CA 1
ATOM 776 C C . GLU A 1 98 ? -14.126 -2.922 17.539 1.00 96.19 98 GLU A C 1
ATOM 778 O O . GLU A 1 98 ? -13.611 -2.051 16.829 1.00 96.19 98 GLU A O 1
ATOM 783 N N . GLY A 1 99 ? -13.770 -4.209 17.456 1.00 95.50 99 GLY A N 1
ATOM 784 C CA . GLY A 1 99 ? -12.726 -4.745 16.573 1.00 95.50 99 GLY A CA 1
ATOM 785 C C . GLY A 1 99 ? -12.830 -4.286 15.109 1.00 95.50 99 GLY A C 1
ATOM 786 O O . GLY A 1 99 ? -11.848 -3.741 14.591 1.00 95.50 99 GLY A O 1
ATOM 787 N N . PRO A 1 100 ? -13.998 -4.420 14.444 1.00 96.81 100 PRO A N 1
ATOM 788 C CA . PRO A 1 100 ? -14.182 -3.965 13.065 1.00 96.81 100 PRO A CA 1
ATOM 789 C C . PRO A 1 100 ? -13.911 -2.470 12.879 1.00 96.81 100 PRO A C 1
ATOM 791 O O . PRO A 1 100 ? -13.183 -2.084 11.964 1.00 96.81 100 PRO A O 1
ATOM 794 N N . SER A 1 101 ? -14.420 -1.628 13.785 1.00 97.38 101 SER A N 1
ATOM 795 C CA . SER A 1 101 ? -14.182 -0.179 13.747 1.00 97.38 101 SER A CA 1
ATOM 796 C C . SER A 1 101 ? -12.702 0.148 13.942 1.00 97.38 101 SER A C 1
ATOM 798 O O . SER A 1 101 ? -12.132 0.922 13.173 1.00 97.38 101 SER A O 1
ATOM 800 N N . ALA A 1 102 ? -12.049 -0.475 14.928 1.00 98.12 102 ALA A N 1
ATOM 801 C CA . ALA A 1 102 ? -10.632 -0.262 15.202 1.00 98.12 102 ALA A CA 1
ATOM 802 C C . ALA A 1 102 ? -9.755 -0.650 13.997 1.00 98.12 102 ALA A C 1
ATOM 804 O O . ALA A 1 102 ? -8.895 0.127 13.574 1.00 98.12 102 ALA A O 1
ATOM 805 N N . MET A 1 103 ? -10.003 -1.816 13.392 1.00 98.06 103 MET A N 1
ATOM 806 C CA . MET A 1 103 ? -9.270 -2.274 12.208 1.00 98.06 103 MET A CA 1
ATOM 807 C C . MET A 1 103 ? -9.529 -1.401 10.976 1.00 98.06 103 MET A C 1
ATOM 809 O O . MET A 1 103 ? -8.592 -1.122 10.224 1.00 98.06 103 MET A O 1
ATOM 813 N N . ALA A 1 104 ? -10.753 -0.901 10.796 1.00 98.38 104 ALA A N 1
ATOM 814 C CA . ALA A 1 104 ? -11.079 0.041 9.731 1.00 98.38 104 ALA A CA 1
ATOM 815 C C . ALA A 1 104 ? -10.341 1.381 9.901 1.00 98.38 104 ALA A C 1
ATOM 817 O O . ALA A 1 104 ? -9.782 1.899 8.933 1.00 98.38 104 ALA A O 1
ATOM 818 N N . VAL A 1 105 ? -10.231 1.913 11.127 1.00 98.44 105 VAL A N 1
ATOM 819 C CA . VAL A 1 105 ? -9.413 3.111 11.380 1.00 98.44 105 VAL A CA 1
ATOM 820 C C . VAL A 1 105 ? -7.943 2.848 11.054 1.00 98.44 105 VAL A C 1
ATOM 822 O O . VAL A 1 105 ? -7.327 3.649 10.349 1.00 98.44 105 VAL A O 1
ATOM 825 N N . VAL A 1 106 ? -7.383 1.717 11.504 1.00 98.50 106 VAL A N 1
ATOM 826 C CA . VAL A 1 106 ? -6.001 1.313 11.183 1.00 98.50 106 VAL A CA 1
ATOM 827 C C . VAL A 1 106 ? -5.780 1.260 9.668 1.00 98.50 106 VAL A C 1
ATOM 829 O O . VAL A 1 106 ? -4.769 1.760 9.172 1.00 98.50 106 VAL A O 1
ATOM 832 N N . PHE A 1 107 ? -6.737 0.710 8.920 1.00 98.62 107 PHE A N 1
ATOM 833 C CA . PHE A 1 107 ? -6.691 0.646 7.463 1.00 98.62 107 PHE A CA 1
ATOM 834 C C . PHE A 1 107 ? -6.695 2.039 6.809 1.00 98.62 107 PHE A C 1
ATOM 836 O O . PHE A 1 107 ? -5.870 2.306 5.928 1.00 98.62 107 PHE A O 1
ATOM 843 N N . LEU A 1 108 ? -7.563 2.947 7.262 1.00 98.12 108 LEU A N 1
ATOM 844 C CA . LEU A 1 108 ? -7.659 4.309 6.728 1.00 98.12 108 LEU A CA 1
ATOM 845 C C . LEU A 1 108 ? -6.383 5.127 6.966 1.00 98.12 108 LEU A C 1
ATOM 847 O O . LEU A 1 108 ? -5.898 5.803 6.055 1.00 98.12 108 LEU A O 1
ATOM 851 N N . VAL A 1 109 ? -5.811 5.057 8.172 1.00 97.81 109 VAL A N 1
ATOM 852 C CA . VAL A 1 109 ? -4.633 5.866 8.531 1.00 97.81 109 VAL A CA 1
ATOM 853 C C . VAL A 1 109 ? -3.315 5.277 8.028 1.00 97.81 109 VAL A C 1
ATOM 855 O O . VAL A 1 109 ? -2.330 6.010 7.932 1.00 97.81 109 VAL A O 1
ATOM 858 N N . ASP A 1 110 ? -3.276 3.993 7.652 1.00 97.94 110 ASP A N 1
ATOM 859 C CA . ASP A 1 110 ? -2.060 3.267 7.252 1.00 97.94 110 ASP A CA 1
ATOM 860 C C . ASP A 1 110 ? -1.186 4.029 6.254 1.00 97.94 110 ASP A C 1
ATOM 862 O O . ASP A 1 110 ? 0.021 4.186 6.459 1.00 97.94 110 ASP A O 1
ATOM 866 N N . ARG A 1 111 ? -1.791 4.528 5.170 1.00 94.56 111 ARG A N 1
ATOM 867 C CA . ARG A 1 111 ? -1.041 5.237 4.130 1.00 94.56 111 ARG A CA 1
ATOM 868 C C . ARG A 1 111 ? -0.376 6.483 4.693 1.00 94.56 111 ARG A C 1
ATOM 870 O O . ARG A 1 111 ? 0.788 6.713 4.386 1.00 94.56 111 ARG A O 1
ATOM 877 N N . PHE A 1 112 ? -1.093 7.269 5.493 1.00 94.12 112 PHE A N 1
ATOM 878 C CA . PHE A 1 112 ? -0.565 8.497 6.083 1.00 94.12 112 PHE A CA 1
ATOM 879 C C . PHE A 1 112 ? 0.535 8.198 7.109 1.00 94.12 112 PHE A C 1
ATOM 881 O O . PHE A 1 112 ? 1.614 8.783 7.046 1.00 94.12 112 PHE A O 1
ATOM 888 N N . ILE A 1 113 ? 0.299 7.230 7.998 1.00 94.69 113 ILE A N 1
ATOM 889 C CA . ILE A 1 113 ? 1.255 6.800 9.024 1.00 94.69 113 ILE A CA 1
ATOM 890 C C . ILE A 1 113 ? 2.548 6.249 8.407 1.00 94.69 113 ILE A C 1
ATOM 892 O O . ILE A 1 113 ? 3.634 6.499 8.926 1.00 94.69 113 ILE A O 1
ATOM 896 N N . TYR A 1 114 ? 2.472 5.580 7.255 1.00 93.88 114 TYR A N 1
ATOM 897 C CA . TYR A 1 114 ? 3.666 5.140 6.534 1.00 93.88 114 TYR A CA 1
ATOM 898 C C . TYR A 1 114 ? 4.578 6.279 6.088 1.00 93.88 114 TYR A C 1
ATOM 900 O O . TYR A 1 114 ? 5.795 6.161 6.194 1.00 93.88 114 TYR A O 1
ATOM 908 N N . TRP A 1 115 ? 4.017 7.398 5.627 1.00 88.69 115 TRP A N 1
ATOM 909 C CA . TRP A 1 115 ? 4.817 8.573 5.263 1.00 88.69 115 TRP A CA 1
ATOM 910 C C . TRP A 1 115 ? 5.482 9.244 6.468 1.00 88.69 115 TRP A C 1
ATOM 912 O O . TRP A 1 115 ? 6.417 10.022 6.293 1.00 88.69 115 TRP A O 1
ATOM 922 N N . ARG A 1 116 ? 5.007 8.946 7.680 1.00 89.62 116 ARG A N 1
ATOM 923 C CA . ARG A 1 116 ? 5.565 9.427 8.948 1.00 89.62 116 ARG A CA 1
ATOM 924 C C . ARG A 1 116 ? 6.595 8.468 9.551 1.00 89.62 116 ARG A C 1
ATOM 926 O O . ARG A 1 116 ? 7.138 8.799 10.589 1.00 89.62 116 ARG A O 1
ATOM 933 N N . ASP A 1 117 ? 6.871 7.337 8.896 1.00 90.44 117 ASP A N 1
ATOM 934 C CA . ASP A 1 117 ? 7.761 6.264 9.373 1.00 90.44 117 ASP A CA 1
ATOM 935 C C . ASP A 1 117 ? 7.274 5.535 10.647 1.00 90.44 117 ASP A C 1
ATOM 937 O O . ASP A 1 117 ? 8.024 4.820 11.301 1.00 90.44 117 ASP A O 1
ATOM 941 N N . GLU A 1 118 ? 5.974 5.620 10.951 1.00 93.00 118 GLU A N 1
ATOM 942 C CA . GLU A 1 118 ? 5.372 5.051 12.172 1.00 93.00 118 GLU A CA 1
ATOM 943 C C . GLU A 1 118 ? 4.593 3.740 11.923 1.00 93.00 118 GLU A C 1
ATOM 945 O O . GLU A 1 118 ? 3.865 3.222 12.776 1.00 93.00 118 GLU A O 1
ATOM 950 N N . SER A 1 119 ? 4.739 3.136 10.735 1.00 95.94 119 SER A N 1
ATOM 951 C CA . SER A 1 119 ? 4.003 1.911 10.376 1.00 95.94 119 SER A CA 1
ATOM 952 C C . SER A 1 119 ? 4.311 0.720 11.277 1.00 95.94 119 SER A C 1
ATOM 954 O O . SER A 1 119 ? 3.449 -0.134 11.455 1.00 95.94 119 SER A O 1
ATOM 956 N N . SER A 1 120 ? 5.516 0.630 11.845 1.00 95.31 120 SER A N 1
ATOM 957 C CA . SER A 1 120 ? 5.871 -0.483 12.738 1.00 95.31 120 SER A CA 1
ATOM 958 C C . SER A 1 120 ? 4.989 -0.508 13.990 1.00 95.31 120 SER A C 1
ATOM 960 O O . SER A 1 120 ? 4.568 -1.583 14.422 1.00 95.31 120 SER A O 1
ATOM 962 N N . GLN A 1 121 ? 4.676 0.665 14.548 1.00 95.75 121 GLN A N 1
ATOM 963 C CA . GLN A 1 121 ? 3.814 0.796 15.719 1.00 95.75 121 GLN A CA 1
ATOM 964 C C . GLN A 1 121 ? 2.354 0.500 15.359 1.00 95.75 121 GLN A C 1
ATOM 966 O O . GLN A 1 121 ? 1.707 -0.302 16.033 1.00 95.75 121 GLN A O 1
ATOM 971 N N . LEU A 1 122 ? 1.863 1.049 14.242 1.00 97.69 122 LEU A N 1
ATOM 972 C CA . LEU A 1 122 ? 0.506 0.788 13.752 1.00 97.69 122 LEU A CA 1
ATOM 973 C C . LEU A 1 122 ? 0.267 -0.701 13.451 1.00 97.69 122 LEU A C 1
ATOM 975 O O . LEU A 1 122 ? -0.760 -1.258 13.833 1.00 97.69 122 LEU A O 1
ATOM 979 N N . LEU A 1 123 ? 1.234 -1.382 12.831 1.00 98.06 123 LEU A N 1
ATOM 980 C CA . LEU A 1 123 ? 1.155 -2.822 12.569 1.00 98.06 123 LEU A CA 1
ATOM 981 C C . LEU A 1 123 ? 1.201 -3.656 13.858 1.00 98.06 123 LEU A C 1
ATOM 983 O O . LEU A 1 123 ? 0.593 -4.724 13.916 1.00 98.06 123 LEU A O 1
ATOM 987 N N . LYS A 1 124 ? 1.881 -3.179 14.911 1.00 97.81 124 LYS A N 1
ATOM 988 C CA . LYS A 1 124 ? 1.833 -3.820 16.234 1.00 97.81 124 LYS A CA 1
ATOM 989 C C . LYS A 1 124 ? 0.426 -3.736 16.831 1.00 97.81 124 LYS A C 1
ATOM 991 O O . LYS A 1 124 ? -0.050 -4.740 17.353 1.00 97.81 124 LYS A O 1
ATOM 996 N N . ILE A 1 125 ? -0.245 -2.588 16.700 1.00 97.88 125 ILE A N 1
ATOM 997 C CA . ILE A 1 125 ? -1.650 -2.418 17.105 1.00 97.88 125 ILE A CA 1
ATOM 998 C C . ILE A 1 125 ? -2.544 -3.379 16.312 1.00 97.88 125 ILE A C 1
ATOM 1000 O O . ILE A 1 125 ? -3.272 -4.158 16.918 1.00 97.88 125 ILE A O 1
ATOM 1004 N N . ALA A 1 126 ? -2.422 -3.406 14.979 1.00 97.69 126 ALA A N 1
ATOM 1005 C CA . ALA A 1 126 ? -3.183 -4.319 14.118 1.00 97.69 126 ALA A CA 1
ATOM 1006 C C . ALA A 1 126 ? -3.011 -5.793 14.528 1.00 97.69 126 ALA A C 1
ATOM 1008 O O . ALA A 1 126 ? -3.972 -6.555 14.581 1.00 97.69 126 ALA A O 1
ATOM 1009 N N . LYS A 1 127 ? -1.781 -6.196 14.870 1.00 97.00 127 LYS A N 1
ATOM 1010 C CA . LYS A 1 127 ? -1.482 -7.554 15.340 1.00 97.00 127 LYS A CA 1
ATOM 1011 C C . LYS A 1 127 ? -2.159 -7.877 16.675 1.00 97.00 127 LYS A C 1
ATOM 1013 O O . LYS A 1 127 ? -2.620 -9.001 16.854 1.00 97.00 127 LYS A O 1
ATOM 1018 N N . LEU A 1 128 ? -2.180 -6.933 17.618 1.00 96.88 128 LEU A N 1
ATOM 1019 C CA . LEU A 1 128 ? -2.856 -7.118 18.907 1.00 96.88 128 LEU A CA 1
ATOM 1020 C C . LEU A 1 128 ? -4.370 -7.228 18.717 1.00 96.88 128 LEU A C 1
ATOM 1022 O O . LEU A 1 128 ? -4.964 -8.165 19.240 1.00 96.88 128 LEU A O 1
ATOM 1026 N N . LEU A 1 129 ? -4.950 -6.351 17.894 1.00 95.81 129 LEU A N 1
ATOM 1027 C CA . LEU A 1 129 ? -6.367 -6.385 17.534 1.00 95.81 129 LEU A CA 1
ATOM 1028 C C . LEU A 1 129 ? -6.764 -7.720 16.903 1.00 95.81 129 LEU A C 1
ATOM 1030 O O . LEU A 1 129 ? -7.743 -8.322 17.323 1.00 95.81 129 LEU A O 1
ATOM 1034 N N . HIS A 1 130 ? -5.975 -8.228 15.955 1.00 95.12 130 HIS A N 1
ATOM 1035 C CA . HIS A 1 130 ? -6.244 -9.523 15.331 1.00 95.12 130 HIS A CA 1
ATOM 1036 C C . HIS A 1 130 ? -6.167 -10.693 16.321 1.00 95.12 130 HIS A C 1
ATOM 1038 O O . HIS A 1 130 ? -6.895 -11.667 16.187 1.00 95.12 130 HIS A O 1
ATOM 1044 N N . HIS A 1 131 ? -5.311 -10.613 17.342 1.00 93.50 131 HIS A N 1
ATOM 1045 C CA . HIS A 1 131 ? -5.269 -11.645 18.378 1.00 93.50 131 HIS A CA 1
ATOM 1046 C C . HIS A 1 131 ? -6.519 -11.632 19.270 1.00 93.50 131 HIS A C 1
ATOM 1048 O O . HIS A 1 131 ? -6.945 -12.685 19.729 1.00 93.50 131 HIS A O 1
ATOM 1054 N N . GLN A 1 132 ? -7.092 -10.452 19.517 1.00 92.94 132 GLN A N 1
ATOM 1055 C CA . GLN A 1 132 ? -8.317 -10.291 20.306 1.00 92.94 132 GLN A CA 1
ATOM 1056 C C . GLN A 1 132 ? -9.576 -10.618 19.497 1.00 92.94 132 GLN A C 1
ATOM 1058 O O . GLN A 1 132 ? -10.522 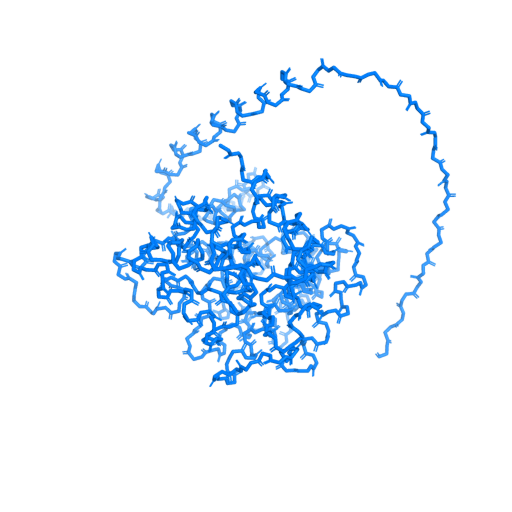-11.192 20.026 1.00 92.94 132 GLN A O 1
ATOM 1063 N N . HIS A 1 133 ? -9.573 -10.269 18.211 1.00 92.75 133 HIS A N 1
ATOM 1064 C CA . HIS A 1 133 ? -10.692 -10.438 17.293 1.00 92.75 133 HIS A CA 1
ATOM 1065 C C . HIS A 1 133 ? -10.214 -11.170 16.026 1.00 92.75 133 HIS A C 1
ATOM 1067 O O . HIS A 1 133 ? -10.054 -10.539 14.976 1.00 92.75 133 HIS A O 1
ATOM 1073 N N . PRO A 1 134 ? -9.960 -12.491 16.100 1.00 93.19 134 PRO A N 1
ATOM 1074 C CA . PRO A 1 134 ? -9.397 -13.259 14.984 1.00 93.19 134 PRO A CA 1
ATOM 1075 C C . PRO A 1 134 ? -10.286 -13.245 13.736 1.00 93.19 134 PRO A C 1
ATOM 1077 O O . PRO A 1 134 ? -9.765 -13.274 12.622 1.00 93.19 134 PRO A O 1
ATOM 1080 N N . ASP A 1 135 ? -11.601 -13.117 13.920 1.00 92.38 135 ASP A N 1
ATOM 1081 C CA . ASP A 1 135 ? -12.576 -13.049 12.830 1.00 92.38 135 ASP A CA 1
ATOM 1082 C C . ASP A 1 135 ? -12.639 -11.669 12.159 1.00 92.38 135 ASP A C 1
ATOM 1084 O O . ASP A 1 135 ? -13.229 -11.529 11.088 1.00 92.38 135 ASP A O 1
ATOM 1088 N N . THR A 1 136 ? -12.030 -10.635 12.759 1.00 93.31 136 THR A N 1
ATOM 1089 C CA . THR A 1 136 ? -12.000 -9.301 12.149 1.00 93.31 136 THR A CA 1
ATOM 1090 C C . THR A 1 136 ? -11.004 -9.279 10.985 1.00 93.31 136 THR A C 1
ATOM 1092 O O . THR A 1 136 ? -9.813 -9.550 11.185 1.00 93.31 136 THR A O 1
ATOM 1095 N N . PRO A 1 137 ? -11.452 -8.918 9.771 1.00 95.12 137 PRO A N 1
ATOM 1096 C CA . PRO A 1 137 ? -10.625 -8.981 8.577 1.00 95.12 137 PRO A CA 1
ATOM 1097 C C . PRO A 1 137 ? -9.502 -7.935 8.589 1.00 95.12 137 PRO A C 1
ATOM 1099 O O . PRO A 1 137 ? -9.680 -6.786 8.997 1.00 95.12 137 PRO A O 1
ATOM 1102 N N . ILE A 1 138 ? -8.324 -8.332 8.098 1.00 96.75 138 ILE A N 1
ATOM 1103 C CA . ILE A 1 138 ? -7.175 -7.440 7.898 1.00 96.75 138 ILE A CA 1
ATOM 1104 C C . ILE A 1 138 ? -7.097 -7.064 6.421 1.00 96.75 138 ILE A C 1
ATOM 1106 O O . ILE A 1 138 ? -6.961 -7.935 5.563 1.00 96.75 138 ILE A O 1
ATOM 1110 N N . ALA A 1 139 ? -7.114 -5.764 6.129 1.00 98.12 139 ALA A N 1
ATOM 1111 C CA . ALA A 1 139 ? -6.998 -5.272 4.763 1.00 98.12 139 ALA A CA 1
ATOM 1112 C C . ALA A 1 139 ? -5.683 -5.712 4.087 1.00 98.12 139 ALA A C 1
ATOM 1114 O O . ALA A 1 139 ? -4.609 -5.554 4.686 1.00 98.12 139 ALA A O 1
ATOM 1115 N N . PRO A 1 140 ? -5.712 -6.153 2.813 1.00 98.44 140 PRO A N 1
ATOM 1116 C CA . PRO A 1 140 ? -4.509 -6.474 2.041 1.00 98.44 140 PRO A CA 1
ATOM 1117 C C . PRO A 1 140 ? -3.473 -5.343 2.023 1.00 98.44 140 PRO A C 1
ATOM 1119 O O . PRO A 1 140 ? -2.269 -5.602 2.061 1.00 98.44 140 PRO A O 1
ATOM 1122 N N . GLN A 1 141 ? -3.916 -4.079 2.056 1.00 98.50 141 GLN A N 1
ATOM 1123 C CA . GLN A 1 141 ? -3.030 -2.921 2.207 1.00 98.50 141 GLN A CA 1
ATOM 1124 C C . GLN A 1 141 ? -2.106 -3.026 3.433 1.00 98.50 141 GLN A C 1
ATOM 1126 O O . GLN A 1 141 ? -0.919 -2.720 3.316 1.00 98.50 141 GLN A O 1
ATOM 1131 N N . LEU A 1 142 ? -2.609 -3.485 4.585 1.00 98.44 142 LEU A N 1
ATOM 1132 C CA . LEU A 1 142 ? -1.829 -3.649 5.821 1.00 98.44 142 LEU A CA 1
ATOM 1133 C C . LEU A 1 142 ? -0.860 -4.835 5.728 1.00 98.44 142 LEU A C 1
ATOM 1135 O O . LEU A 1 142 ? 0.275 -4.763 6.204 1.00 98.44 142 LEU A O 1
ATOM 1139 N N . VAL A 1 143 ? -1.265 -5.912 5.053 1.00 98.44 143 VAL A N 1
ATOM 1140 C CA . VAL A 1 143 ? -0.398 -7.073 4.797 1.00 98.44 143 VAL A CA 1
ATOM 1141 C C . VAL A 1 143 ? 0.787 -6.667 3.913 1.00 98.44 143 VAL A C 1
ATOM 1143 O O . VAL A 1 143 ? 1.948 -6.923 4.242 1.00 98.44 143 VAL A O 1
ATOM 1146 N N . ILE A 1 144 ? 0.524 -5.925 2.834 1.00 98.62 144 ILE A N 1
ATOM 1147 C CA . ILE A 1 144 ? 1.571 -5.373 1.966 1.00 98.62 144 ILE A CA 1
ATOM 1148 C C . ILE A 1 144 ? 2.388 -4.300 2.698 1.00 98.62 144 ILE A C 1
ATOM 1150 O O . ILE A 1 144 ? 3.597 -4.189 2.472 1.00 98.62 144 ILE A O 1
ATOM 1154 N N . ARG A 1 145 ? 1.787 -3.532 3.620 1.00 98.44 145 ARG A N 1
ATOM 1155 C CA . ARG A 1 145 ? 2.536 -2.610 4.484 1.00 98.44 145 ARG A CA 1
ATOM 1156 C C . ARG A 1 145 ? 3.583 -3.354 5.302 1.00 98.44 145 ARG A C 1
ATOM 1158 O O . ARG A 1 145 ? 4.730 -2.906 5.353 1.00 98.44 145 ARG A O 1
ATOM 1165 N N . GLN A 1 146 ? 3.228 -4.493 5.893 1.00 98.25 146 GLN A N 1
ATOM 1166 C CA . GLN A 1 146 ? 4.173 -5.314 6.645 1.00 98.25 146 GLN A CA 1
ATOM 1167 C C . GLN A 1 146 ? 5.339 -5.783 5.765 1.00 98.25 146 GLN A C 1
ATOM 1169 O O . GLN A 1 146 ? 6.493 -5.713 6.202 1.00 98.25 146 GLN A O 1
ATOM 1174 N N . ALA A 1 147 ? 5.066 -6.181 4.517 1.00 98.19 147 ALA A N 1
ATOM 1175 C CA . ALA A 1 147 ? 6.114 -6.501 3.552 1.00 98.19 147 ALA A CA 1
ATOM 1176 C C . ALA A 1 147 ? 7.022 -5.286 3.287 1.00 98.19 147 ALA A C 1
ATOM 1178 O O . ALA A 1 147 ? 8.239 -5.405 3.404 1.00 98.19 147 ALA A O 1
ATOM 1179 N N . ARG A 1 148 ? 6.465 -4.092 3.035 1.00 97.88 148 ARG A N 1
ATOM 1180 C CA . ARG A 1 148 ? 7.249 -2.855 2.822 1.00 97.88 148 ARG A CA 1
ATOM 1181 C C . ARG A 1 148 ? 8.135 -2.501 4.023 1.00 97.88 148 ARG A C 1
ATOM 1183 O O . ARG A 1 148 ? 9.297 -2.151 3.835 1.00 97.88 148 ARG A O 1
ATOM 1190 N N . VAL A 1 149 ? 7.639 -2.655 5.253 1.00 97.19 149 VAL A N 1
ATOM 1191 C CA . VAL A 1 149 ? 8.443 -2.466 6.479 1.00 97.19 149 VAL A CA 1
ATOM 1192 C C . VAL A 1 149 ? 9.596 -3.475 6.552 1.00 97.19 149 VAL A C 1
ATOM 1194 O O . VAL A 1 149 ? 10.717 -3.125 6.932 1.00 97.19 149 VAL A O 1
ATOM 1197 N N . TYR A 1 150 ? 9.370 -4.730 6.157 1.00 97.50 150 TYR A N 1
ATOM 1198 C CA . TYR A 1 150 ? 10.438 -5.727 6.059 1.00 97.50 150 TYR A CA 1
ATOM 1199 C C . TYR A 1 150 ? 11.465 -5.390 4.979 1.00 97.50 150 TYR A C 1
ATOM 1201 O O . TYR A 1 150 ? 12.658 -5.483 5.259 1.00 97.50 150 TYR A O 1
ATOM 1209 N N . VAL A 1 151 ? 11.037 -4.907 3.810 1.00 95.12 151 VAL A N 1
ATOM 1210 C CA . VAL A 1 151 ? 11.947 -4.416 2.765 1.00 95.12 151 VAL A CA 1
ATOM 1211 C C . VAL A 1 151 ? 12.820 -3.273 3.287 1.00 95.12 151 VAL A C 1
ATOM 1213 O O . VAL A 1 151 ? 14.040 -3.320 3.146 1.00 95.12 151 VAL A O 1
ATOM 1216 N N . ASN A 1 152 ? 12.220 -2.273 3.937 1.00 92.88 152 ASN A N 1
ATOM 1217 C CA . ASN A 1 152 ? 12.946 -1.106 4.449 1.00 92.88 152 ASN A CA 1
ATOM 1218 C C . ASN A 1 152 ? 13.941 -1.467 5.564 1.00 92.88 152 ASN A C 1
ATOM 1220 O O . ASN A 1 152 ? 14.981 -0.830 5.681 1.00 92.88 152 ASN A O 1
ATOM 1224 N N . SER A 1 153 ? 13.658 -2.519 6.336 1.00 94.06 153 SER A N 1
ATOM 1225 C CA . SER A 1 153 ? 14.546 -3.032 7.392 1.00 94.06 153 SER A CA 1
ATOM 1226 C C . SER A 1 153 ? 15.523 -4.121 6.921 1.00 94.06 153 SER A C 1
ATOM 1228 O O . SER A 1 153 ? 16.169 -4.754 7.751 1.00 94.06 153 SER A O 1
ATOM 1230 N N . GLY A 1 154 ? 15.619 -4.386 5.611 1.00 94.19 154 GLY A N 1
ATOM 1231 C CA . GLY A 1 154 ? 16.529 -5.392 5.043 1.00 94.19 154 GLY A CA 1
ATOM 1232 C C . GLY A 1 154 ? 16.107 -6.852 5.261 1.00 94.19 154 GLY A C 1
ATOM 1233 O O . GLY A 1 154 ? 16.835 -7.772 4.899 1.00 94.19 154 GLY A O 1
ATOM 1234 N N . ARG A 1 155 ? 14.914 -7.107 5.811 1.00 96.38 155 ARG A N 1
ATOM 1235 C CA . ARG A 1 155 ? 14.362 -8.454 6.052 1.00 96.38 155 ARG A CA 1
ATOM 1236 C C . ARG A 1 155 ? 13.699 -9.010 4.787 1.00 96.38 155 ARG A C 1
ATOM 1238 O O . ARG A 1 155 ? 12.512 -9.339 4.792 1.00 96.38 155 ARG A O 1
ATOM 1245 N N . LEU A 1 156 ? 14.469 -9.110 3.703 1.00 95.31 156 LEU A N 1
ATOM 1246 C CA . LEU A 1 156 ? 13.953 -9.383 2.356 1.00 95.31 156 LEU A CA 1
ATOM 1247 C C . LEU A 1 156 ? 13.225 -10.726 2.248 1.00 95.31 156 LEU A C 1
ATOM 1249 O O . LEU A 1 156 ? 12.138 -10.765 1.690 1.00 95.31 156 LEU A O 1
ATOM 1253 N N . GLN A 1 157 ? 13.738 -11.794 2.867 1.00 94.38 157 GLN A N 1
ATOM 1254 C CA . GLN A 1 157 ? 13.079 -13.109 2.851 1.00 94.38 157 GLN A CA 1
ATOM 1255 C C . GLN A 1 157 ? 11.677 -13.076 3.483 1.00 94.38 157 GLN A C 1
ATOM 1257 O O . GLN A 1 157 ? 10.754 -13.721 2.994 1.00 94.38 157 GLN A O 1
ATOM 1262 N N . LYS A 1 158 ? 11.487 -12.293 4.556 1.00 97.25 158 LYS A N 1
ATOM 1263 C CA . LYS A 1 158 ? 10.172 -12.151 5.200 1.00 97.25 158 LYS A CA 1
ATOM 1264 C C . LYS A 1 158 ? 9.206 -11.342 4.342 1.00 97.25 158 LYS A C 1
ATOM 1266 O O . LYS A 1 158 ? 8.024 -11.667 4.298 1.00 97.25 158 LYS A O 1
ATOM 1271 N N . ALA A 1 159 ? 9.696 -10.292 3.682 1.00 97.88 159 ALA A N 1
ATOM 1272 C CA . ALA A 1 159 ? 8.891 -9.544 2.720 1.00 97.88 159 ALA A CA 1
ATOM 1273 C C . ALA A 1 159 ? 8.472 -10.445 1.552 1.00 97.88 159 ALA A C 1
ATOM 1275 O O . ALA A 1 159 ? 7.296 -10.508 1.212 1.00 97.88 159 ALA A O 1
ATOM 1276 N N . GLU A 1 160 ? 9.425 -11.191 1.004 1.00 95.75 160 GLU A N 1
ATOM 1277 C CA . GLU A 1 160 ? 9.229 -12.085 -0.129 1.00 95.75 160 GLU A CA 1
ATOM 1278 C C . GLU A 1 160 ? 8.222 -13.198 0.158 1.00 95.75 160 GLU A C 1
ATOM 1280 O O . GLU A 1 160 ? 7.384 -13.494 -0.689 1.00 95.75 160 GLU A O 1
ATOM 1285 N N . TYR A 1 161 ? 8.247 -13.772 1.363 1.00 97.69 161 TYR A N 1
ATOM 1286 C CA . TYR A 1 161 ? 7.260 -14.766 1.786 1.00 97.69 161 TYR A CA 1
ATOM 1287 C C . TYR A 1 161 ? 5.828 -14.212 1.732 1.00 97.69 161 TYR A C 1
ATOM 1289 O O . TYR A 1 161 ? 4.935 -14.847 1.171 1.00 97.69 161 TYR A O 1
ATOM 1297 N N . ILE A 1 162 ? 5.614 -13.001 2.264 1.00 98.25 162 ILE A N 1
ATOM 1298 C CA . ILE A 1 162 ? 4.301 -12.341 2.245 1.00 98.25 162 ILE A CA 1
ATOM 1299 C C . ILE A 1 162 ? 3.855 -12.086 0.802 1.00 98.25 162 ILE A C 1
ATOM 1301 O O . ILE A 1 162 ? 2.735 -12.430 0.430 1.00 98.25 162 ILE A O 1
ATOM 1305 N N . LEU A 1 163 ? 4.732 -11.498 -0.015 1.00 98.38 163 LEU A N 1
ATOM 1306 C CA . LEU A 1 163 ? 4.410 -11.132 -1.395 1.00 98.38 163 LEU A CA 1
ATOM 1307 C C . LEU A 1 163 ? 4.150 -12.367 -2.261 1.00 98.38 163 LEU A C 1
ATOM 1309 O O . LEU A 1 163 ? 3.185 -12.376 -3.015 1.00 98.38 163 LEU A O 1
ATOM 1313 N N . SER A 1 164 ? 4.956 -13.420 -2.121 1.00 97.50 164 SER A N 1
ATOM 1314 C CA . SER A 1 164 ? 4.777 -14.672 -2.865 1.00 97.50 164 SER A CA 1
ATOM 1315 C C . SER A 1 164 ? 3.466 -15.356 -2.499 1.00 97.50 164 SER A C 1
ATOM 1317 O O . SER A 1 164 ? 2.772 -15.836 -3.387 1.00 97.50 164 SER A O 1
ATOM 1319 N N . SER A 1 165 ? 3.088 -15.349 -1.216 1.00 97.94 165 SER A N 1
ATOM 1320 C CA . SER A 1 165 ? 1.789 -15.870 -0.781 1.00 97.94 165 SER A CA 1
ATOM 1321 C C . SER A 1 165 ? 0.633 -15.113 -1.443 1.00 97.94 165 SER A C 1
ATOM 1323 O O . SER A 1 165 ? -0.247 -15.735 -2.032 1.00 97.94 165 SER A O 1
ATOM 1325 N N . LEU A 1 166 ? 0.671 -13.774 -1.444 1.00 98.06 166 LEU A N 1
ATOM 1326 C CA . LEU A 1 166 ? -0.354 -12.957 -2.105 1.00 98.06 166 LEU A CA 1
ATOM 1327 C C . LEU A 1 166 ? -0.382 -13.169 -3.626 1.00 98.06 166 LEU A C 1
ATOM 1329 O O . LEU A 1 166 ? -1.455 -13.217 -4.218 1.00 98.06 166 LEU A O 1
ATOM 1333 N N . ILE A 1 167 ? 0.776 -13.306 -4.272 1.00 97.62 167 ILE A N 1
ATOM 1334 C CA . ILE A 1 167 ? 0.860 -13.520 -5.723 1.00 97.62 167 ILE A CA 1
ATOM 1335 C C . ILE A 1 167 ? 0.308 -14.899 -6.096 1.00 97.62 167 ILE A C 1
ATOM 1337 O O . ILE A 1 167 ? -0.560 -14.987 -6.964 1.00 97.62 167 ILE A O 1
ATOM 1341 N N . ASN A 1 168 ? 0.766 -15.953 -5.421 1.00 96.81 168 ASN A N 1
ATOM 1342 C CA . ASN A 1 168 ? 0.446 -17.337 -5.770 1.00 96.81 168 ASN A CA 1
ATOM 1343 C C . ASN A 1 168 ? -0.977 -17.733 -5.355 1.00 96.81 168 ASN A C 1
ATOM 1345 O O . ASN A 1 168 ? -1.595 -18.561 -6.016 1.00 96.81 168 ASN A O 1
ATOM 1349 N N . ASN A 1 169 ? -1.532 -17.107 -4.312 1.00 95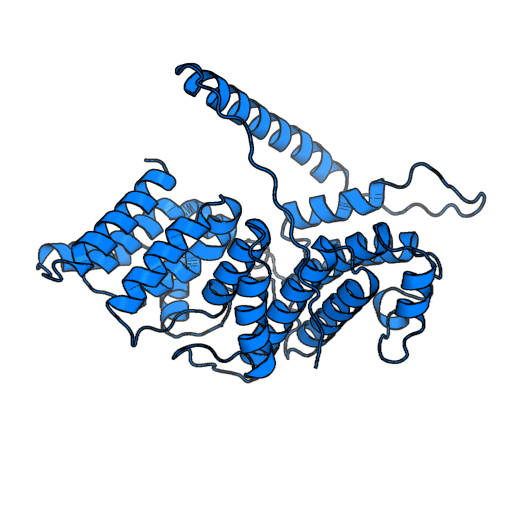.44 169 ASN A N 1
ATOM 1350 C CA . ASN A 1 169 ? -2.881 -17.399 -3.821 1.00 95.44 169 ASN A CA 1
ATOM 1351 C C . ASN A 1 169 ? -3.926 -16.383 -4.305 1.00 95.44 169 ASN A C 1
ATOM 1353 O O . ASN A 1 169 ? -4.883 -16.089 -3.587 1.00 95.44 169 ASN A O 1
ATOM 1357 N N . SER A 1 170 ? -3.758 -15.817 -5.504 1.00 93.50 170 SER A N 1
ATOM 1358 C CA . SER A 1 170 ? -4.744 -14.914 -6.128 1.00 93.50 170 SER A CA 1
ATOM 1359 C C . SER A 1 170 ? -5.175 -13.747 -5.227 1.00 93.50 170 SER A C 1
ATOM 1361 O O . SER A 1 170 ? -6.362 -13.479 -5.030 1.00 93.50 170 SER A O 1
ATOM 1363 N N . GLY A 1 171 ? -4.199 -13.098 -4.591 1.00 92.19 171 GLY A N 1
ATOM 1364 C CA . GLY A 1 171 ? -4.401 -11.964 -3.692 1.00 92.19 171 GLY A CA 1
ATOM 1365 C C . GLY A 1 171 ? -5.091 -12.295 -2.366 1.00 92.19 171 GLY A C 1
ATOM 1366 O O . GLY A 1 171 ? -5.302 -11.382 -1.577 1.00 92.19 171 GLY A O 1
ATOM 1367 N N . THR A 1 172 ? -5.456 -13.554 -2.093 1.00 94.00 172 THR A N 1
ATOM 1368 C CA . THR A 1 172 ? -6.189 -13.929 -0.872 1.00 94.00 172 THR A CA 1
ATOM 1369 C C . THR A 1 172 ? -5.375 -13.677 0.399 1.00 94.00 172 THR A C 1
ATOM 1371 O O . THR A 1 172 ? -4.162 -13.884 0.446 1.00 94.00 172 THR A O 1
ATOM 1374 N N . THR A 1 173 ? -6.052 -13.233 1.462 1.00 94.25 173 THR A N 1
ATOM 1375 C CA . THR A 1 173 ? -5.441 -13.073 2.785 1.00 94.25 173 THR A CA 1
ATOM 1376 C C . THR A 1 173 ? -6.502 -13.082 3.884 1.00 94.25 173 THR A C 1
ATOM 1378 O O . THR A 1 173 ? -7.528 -12.413 3.760 1.00 94.25 173 THR A O 1
ATOM 1381 N N . GLY A 1 174 ? -6.254 -13.849 4.951 1.00 92.31 174 GLY A N 1
ATOM 1382 C CA . GLY A 1 174 ? -7.151 -13.963 6.104 1.00 92.31 174 GLY A CA 1
ATOM 1383 C C . GLY A 1 174 ? -8.609 -14.244 5.720 1.00 92.31 174 GLY A C 1
ATOM 1384 O O . GLY A 1 174 ? -8.881 -14.988 4.781 1.00 92.31 174 GLY A O 1
ATOM 1385 N N . CYS A 1 175 ? -9.533 -13.609 6.442 1.00 94.06 175 CYS A N 1
ATOM 1386 C CA . CYS A 1 175 ? -10.971 -13.611 6.169 1.00 94.06 175 CYS A CA 1
ATOM 1387 C C . CYS A 1 175 ? -11.435 -12.403 5.326 1.00 94.06 175 CYS A C 1
ATOM 1389 O O . CYS A 1 175 ? -12.618 -12.072 5.334 1.00 94.06 175 CYS A O 1
ATOM 1391 N N . TRP A 1 176 ? -10.529 -11.722 4.606 1.00 97.38 176 TRP A N 1
ATOM 1392 C CA . TRP A 1 176 ? -10.915 -10.590 3.760 1.00 97.38 176 TRP A CA 1
ATOM 1393 C C . TRP A 1 176 ? -11.779 -11.054 2.580 1.00 97.38 176 TRP A C 1
ATOM 1395 O O . TRP A 1 176 ? -11.366 -11.915 1.795 1.00 97.38 176 TRP A O 1
ATOM 1405 N N . VAL A 1 177 ? -12.962 -10.455 2.432 1.00 96.69 177 VAL A N 1
ATOM 1406 C CA . VAL A 1 177 ? -13.900 -10.741 1.341 1.00 96.69 177 VAL A CA 1
ATOM 1407 C C . VAL A 1 177 ? -13.699 -9.732 0.214 1.00 96.69 177 VAL A C 1
ATOM 1409 O O . VAL A 1 177 ? -13.624 -8.528 0.439 1.00 96.69 177 VAL A O 1
ATOM 1412 N N . TYR A 1 178 ? -13.606 -10.239 -1.012 1.00 96.56 178 TYR A N 1
ATOM 1413 C CA . TYR A 1 178 ? -13.427 -9.441 -2.222 1.00 96.56 178 TYR A CA 1
ATOM 1414 C C . TYR A 1 178 ? -14.753 -9.343 -2.963 1.00 96.56 178 TYR A C 1
ATOM 1416 O O . TYR A 1 178 ? -15.405 -10.365 -3.175 1.00 96.56 178 TYR A O 1
ATOM 1424 N N . HIS A 1 179 ? -15.131 -8.132 -3.373 1.00 94.31 179 HIS A N 1
ATOM 1425 C CA . HIS A 1 179 ? -16.378 -7.901 -4.109 1.00 94.31 179 HIS A CA 1
ATOM 1426 C C . HIS A 1 179 ? -16.224 -8.188 -5.603 1.00 94.31 179 HIS A C 1
ATOM 1428 O O . HIS A 1 179 ? -17.201 -8.517 -6.270 1.00 94.31 179 HIS A O 1
ATOM 1434 N N . THR A 1 180 ? -15.002 -8.083 -6.136 1.00 95.00 180 THR A N 1
ATOM 1435 C CA . THR A 1 180 ? -14.705 -8.353 -7.546 1.00 95.00 180 THR A CA 1
ATOM 1436 C C . THR A 1 180 ? -13.402 -9.131 -7.717 1.00 95.00 180 THR A C 1
ATOM 1438 O O . THR A 1 180 ? -12.469 -8.996 -6.924 1.00 95.00 180 THR A O 1
ATOM 1441 N N . ASP A 1 181 ? -13.278 -9.889 -8.809 1.00 95.31 181 ASP A N 1
ATOM 1442 C CA . ASP A 1 181 ? -12.003 -10.531 -9.161 1.00 95.31 181 ASP A CA 1
ATOM 1443 C C . ASP A 1 181 ? -10.917 -9.504 -9.510 1.00 95.31 181 ASP A C 1
ATOM 1445 O O . ASP A 1 181 ? -9.731 -9.737 -9.272 1.00 95.31 181 ASP A O 1
ATOM 1449 N N . SER A 1 182 ? -11.304 -8.317 -9.991 1.00 96.31 182 SER A N 1
ATOM 1450 C CA . SER A 1 182 ? -10.362 -7.220 -10.228 1.00 96.31 182 SER A CA 1
ATOM 1451 C C . SER A 1 182 ? -9.664 -6.732 -8.957 1.00 96.31 182 SER A C 1
ATOM 1453 O O . SER A 1 182 ? -8.514 -6.303 -9.037 1.00 96.31 182 SER A O 1
ATOM 1455 N N . ASP A 1 183 ? -10.289 -6.850 -7.781 1.00 96.94 183 ASP A N 1
ATOM 1456 C CA . ASP A 1 183 ? -9.636 -6.519 -6.509 1.00 96.94 183 ASP A CA 1
ATOM 1457 C C . ASP A 1 183 ? -8.442 -7.442 -6.238 1.00 96.94 183 ASP A C 1
ATOM 1459 O O . ASP A 1 183 ? -7.388 -7.002 -5.772 1.00 96.94 183 ASP A O 1
ATOM 1463 N N . ARG A 1 184 ? -8.577 -8.726 -6.588 1.00 97.50 184 ARG A N 1
ATOM 1464 C CA . ARG A 1 184 ? -7.507 -9.724 -6.458 1.00 97.50 184 ARG A CA 1
ATOM 1465 C C . ARG A 1 184 ? -6.359 -9.428 -7.414 1.00 97.50 184 ARG A C 1
ATOM 1467 O O . ARG A 1 184 ? -5.201 -9.423 -6.993 1.00 97.50 184 ARG A O 1
ATOM 1474 N N . VAL A 1 185 ? -6.684 -9.100 -8.666 1.00 97.81 185 VAL A N 1
ATOM 1475 C CA . VAL A 1 185 ? -5.699 -8.682 -9.678 1.00 97.81 185 VAL A CA 1
ATOM 1476 C C . VAL A 1 185 ? -4.942 -7.437 -9.214 1.00 97.81 185 VAL A C 1
ATOM 1478 O O . VAL A 1 185 ? -3.716 -7.393 -9.312 1.00 97.81 185 VAL A O 1
ATOM 1481 N N . LEU A 1 186 ? -5.635 -6.454 -8.630 1.00 98.50 186 LEU A N 1
ATOM 1482 C CA . LEU A 1 186 ? -5.012 -5.251 -8.078 1.00 98.50 186 LEU A CA 1
ATOM 1483 C C . LEU A 1 186 ? -4.000 -5.592 -6.970 1.00 98.50 186 LEU A C 1
ATOM 1485 O O . LEU A 1 186 ? -2.886 -5.066 -6.963 1.00 98.50 186 LEU A O 1
ATOM 1489 N N . ILE A 1 187 ? -4.338 -6.503 -6.056 1.00 98.44 187 ILE A N 1
ATOM 1490 C CA . ILE A 1 187 ? -3.428 -6.938 -4.981 1.00 98.44 187 ILE A CA 1
ATOM 1491 C C . ILE A 1 187 ? -2.202 -7.641 -5.548 1.00 98.44 187 ILE A C 1
ATOM 1493 O O . ILE A 1 187 ? -1.083 -7.366 -5.105 1.00 98.44 187 ILE A O 1
ATOM 1497 N N . GLN A 1 188 ? -2.388 -8.515 -6.538 1.00 98.38 188 GLN A N 1
ATOM 1498 C CA . GLN A 1 188 ? -1.280 -9.180 -7.217 1.00 98.38 188 GLN A CA 1
ATOM 1499 C C . GLN A 1 188 ? -0.385 -8.156 -7.921 1.00 98.38 188 GLN A C 1
ATOM 1501 O O . GLN A 1 188 ? 0.827 -8.190 -7.724 1.00 98.38 188 GLN A O 1
ATOM 1506 N N . ALA A 1 189 ? -0.957 -7.189 -8.644 1.00 98.56 189 ALA A N 1
ATOM 1507 C CA . ALA A 1 189 ? -0.205 -6.133 -9.319 1.00 98.56 189 ALA A CA 1
ATOM 1508 C C . ALA A 1 189 ? 0.637 -5.304 -8.333 1.00 98.56 189 ALA A C 1
ATOM 1510 O O . ALA A 1 189 ? 1.835 -5.106 -8.553 1.00 98.56 189 ALA A O 1
ATOM 1511 N N . VAL A 1 190 ? 0.063 -4.889 -7.195 1.00 98.69 190 VAL A N 1
ATOM 1512 C CA . VAL A 1 190 ? 0.812 -4.185 -6.138 1.00 98.69 190 VAL A CA 1
ATOM 1513 C C . VAL A 1 190 ? 1.886 -5.087 -5.520 1.00 98.69 190 VAL A C 1
ATOM 1515 O O . VAL A 1 190 ? 2.996 -4.624 -5.256 1.00 98.69 190 VAL A O 1
ATOM 1518 N N . SER A 1 191 ? 1.598 -6.370 -5.303 1.00 98.62 191 SER A N 1
ATOM 1519 C CA . SER A 1 191 ? 2.560 -7.318 -4.725 1.00 98.62 191 SER A CA 1
ATOM 1520 C C . SER A 1 191 ? 3.757 -7.539 -5.652 1.00 98.62 191 SER A C 1
ATOM 1522 O O . SER A 1 191 ? 4.905 -7.468 -5.212 1.00 98.62 191 SER A O 1
ATOM 1524 N N . VAL A 1 192 ? 3.498 -7.705 -6.951 1.00 98.62 192 VAL A N 1
ATOM 1525 C CA . VAL A 1 192 ? 4.513 -7.803 -8.006 1.00 98.62 192 VAL A CA 1
ATOM 1526 C C . VAL A 1 192 ? 5.330 -6.511 -8.101 1.00 98.62 192 VAL A C 1
ATOM 1528 O O . VAL A 1 192 ? 6.558 -6.576 -8.155 1.00 98.62 192 VAL A O 1
ATOM 1531 N N . GLN A 1 193 ? 4.690 -5.338 -8.021 1.00 98.62 193 GLN A N 1
ATOM 1532 C CA . GLN A 1 193 ? 5.391 -4.048 -7.983 1.00 98.62 193 GLN A CA 1
ATOM 1533 C C . GLN A 1 193 ? 6.375 -3.980 -6.803 1.00 98.62 193 GLN A C 1
ATOM 1535 O O . GLN A 1 193 ? 7.534 -3.606 -6.981 1.00 98.62 193 GLN A O 1
ATOM 1540 N N . VAL A 1 194 ? 5.946 -4.355 -5.590 1.00 98.25 194 VAL A N 1
ATOM 1541 C CA . VAL A 1 194 ? 6.819 -4.349 -4.400 1.00 98.25 194 VAL A CA 1
ATOM 1542 C C . VAL A 1 194 ? 7.952 -5.368 -4.540 1.00 98.25 194 VAL A C 1
ATOM 1544 O O . VAL A 1 194 ? 9.084 -5.061 -4.166 1.00 98.25 194 VAL A O 1
ATOM 1547 N N . ARG A 1 195 ? 7.690 -6.542 -5.123 1.00 98.38 195 ARG A N 1
ATOM 1548 C CA . ARG A 1 195 ? 8.725 -7.537 -5.432 1.00 98.38 195 ARG A CA 1
ATOM 1549 C C . ARG A 1 195 ? 9.760 -6.985 -6.421 1.00 98.38 195 ARG A C 1
ATOM 1551 O O . ARG A 1 195 ? 10.957 -7.141 -6.196 1.00 98.38 195 ARG A O 1
ATOM 1558 N N . GLY A 1 196 ? 9.327 -6.230 -7.433 1.00 98.00 196 GLY A N 1
ATOM 1559 C CA . GLY A 1 196 ? 10.218 -5.483 -8.329 1.00 98.00 196 GLY A CA 1
ATOM 1560 C C . GLY A 1 196 ? 11.127 -4.498 -7.584 1.00 98.00 196 GLY A C 1
ATOM 1561 O O . GLY A 1 196 ? 12.325 -4.443 -7.852 1.00 98.00 196 GLY A O 1
ATOM 1562 N N . VAL A 1 197 ? 10.606 -3.791 -6.573 1.00 96.44 197 VAL A N 1
ATOM 1563 C CA . VAL A 1 197 ? 11.414 -2.905 -5.706 1.00 96.44 197 VAL A CA 1
ATOM 1564 C C . VAL A 1 197 ? 12.449 -3.683 -4.881 1.00 96.44 197 VAL A C 1
ATOM 1566 O O . VAL A 1 197 ? 13.546 -3.174 -4.641 1.00 96.44 197 VAL A O 1
ATOM 1569 N N . ILE A 1 198 ? 12.144 -4.911 -4.448 1.00 96.12 198 ILE A N 1
ATOM 1570 C CA . ILE A 1 198 ? 13.126 -5.780 -3.776 1.00 96.12 198 ILE A CA 1
ATOM 1571 C C . ILE A 1 198 ? 14.282 -6.096 -4.728 1.00 96.12 198 ILE A C 1
ATOM 1573 O O . ILE A 1 198 ? 15.438 -5.891 -4.361 1.00 96.12 198 ILE A O 1
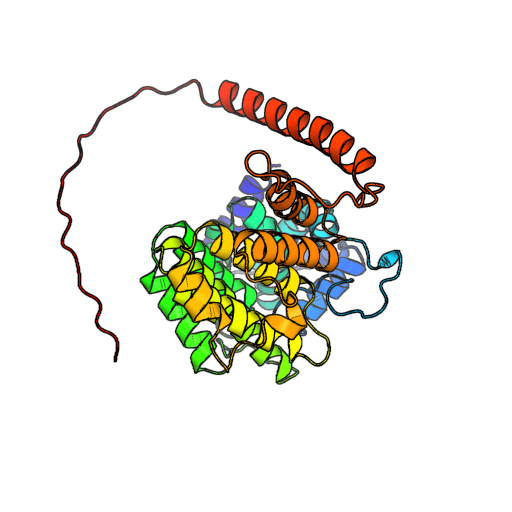ATOM 1577 N N . LEU A 1 199 ? 13.981 -6.531 -5.955 1.00 97.38 199 LEU A N 1
ATOM 1578 C CA . LEU A 1 199 ? 15.007 -6.844 -6.956 1.00 97.38 199 LEU A CA 1
ATOM 1579 C C . LEU A 1 199 ? 15.826 -5.607 -7.346 1.00 97.38 199 LEU A C 1
ATOM 1581 O O . LEU A 1 199 ? 17.049 -5.687 -7.448 1.00 97.38 199 LEU A O 1
ATOM 1585 N N . GLN A 1 200 ? 15.180 -4.442 -7.450 1.00 95.38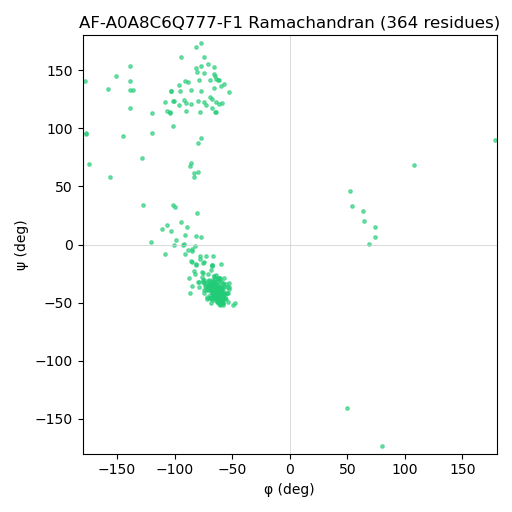 200 GLN A N 1
ATOM 1586 C CA . GLN A 1 200 ? 15.856 -3.163 -7.665 1.00 95.38 200 GLN A CA 1
ATOM 1587 C C . GLN A 1 200 ? 16.868 -2.865 -6.547 1.00 95.38 200 GLN A C 1
ATOM 1589 O O . GLN A 1 200 ? 18.000 -2.483 -6.825 1.00 95.38 200 GLN A O 1
ATOM 1594 N N . LYS A 1 201 ? 16.495 -3.065 -5.275 1.00 92.56 201 LYS A N 1
ATOM 1595 C CA . LYS A 1 201 ? 17.406 -2.873 -4.130 1.00 92.56 201 LYS A CA 1
ATOM 1596 C C . LYS A 1 201 ? 18.589 -3.845 -4.133 1.00 92.56 201 LYS A C 1
ATOM 1598 O O . LYS A 1 201 ? 19.626 -3.516 -3.567 1.00 92.56 201 LYS A O 1
ATOM 1603 N N . LEU A 1 202 ? 18.431 -5.015 -4.749 1.00 94.81 202 LEU A N 1
ATOM 1604 C CA . LEU A 1 202 ? 19.485 -6.017 -4.919 1.00 94.81 202 LEU A CA 1
ATOM 1605 C C . LEU A 1 202 ? 20.368 -5.768 -6.154 1.00 94.81 202 LEU A C 1
ATOM 1607 O O . LEU A 1 202 ? 21.329 -6.502 -6.358 1.00 94.81 202 LEU A O 1
ATOM 1611 N N . GLY A 1 203 ? 20.059 -4.759 -6.974 1.00 96.06 203 GLY A N 1
ATOM 1612 C CA . GLY A 1 203 ? 20.783 -4.475 -8.215 1.00 96.06 203 GLY A CA 1
ATOM 1613 C C . GLY A 1 203 ? 20.480 -5.450 -9.358 1.00 96.06 203 GLY A C 1
ATOM 1614 O O . GLY A 1 203 ? 21.210 -5.485 -10.344 1.00 96.06 203 GLY A O 1
ATOM 1615 N N . LEU A 1 204 ? 19.407 -6.239 -9.246 1.00 97.94 204 LEU A N 1
ATOM 1616 C CA . LEU A 1 204 ? 18.947 -7.167 -10.282 1.00 97.94 204 LEU A CA 1
ATOM 1617 C C . LEU A 1 204 ? 18.053 -6.415 -11.275 1.00 97.94 204 LEU A C 1
ATOM 1619 O O . LEU A 1 204 ? 16.829 -6.543 -11.258 1.00 97.94 204 LEU A O 1
ATOM 1623 N N . TRP A 1 205 ? 18.665 -5.537 -12.073 1.00 97.94 205 TRP A N 1
ATOM 1624 C CA . TRP A 1 205 ? 17.948 -4.503 -12.823 1.00 97.94 205 TRP A CA 1
ATOM 1625 C C . TRP A 1 205 ? 17.009 -5.045 -13.901 1.00 97.94 205 TRP A C 1
ATOM 1627 O O . TRP A 1 205 ? 15.882 -4.564 -14.001 1.00 97.94 205 TRP A O 1
ATOM 1637 N N . LEU A 1 206 ? 17.445 -6.040 -14.682 1.00 97.50 206 LEU A N 1
ATOM 1638 C CA . LEU A 1 206 ? 16.623 -6.653 -15.730 1.00 97.50 206 LEU A CA 1
ATOM 1639 C C . LEU A 1 206 ? 15.361 -7.291 -15.134 1.00 97.50 206 LEU A C 1
ATOM 1641 O O . LEU A 1 206 ? 14.249 -6.939 -15.517 1.00 97.50 206 LEU A O 1
ATOM 1645 N N . GLN A 1 207 ? 15.524 -8.145 -14.123 1.00 98.06 207 GLN A N 1
ATOM 1646 C CA . GLN A 1 207 ? 14.407 -8.834 -13.474 1.00 98.06 207 GLN A CA 1
ATOM 1647 C C . GLN A 1 207 ? 13.503 -7.852 -12.718 1.00 98.06 207 GLN A C 1
ATOM 1649 O O . GLN A 1 207 ? 12.283 -8.006 -12.694 1.00 98.06 207 GLN A O 1
ATOM 1654 N N . ALA A 1 208 ? 14.079 -6.805 -12.117 1.00 98.31 208 ALA A N 1
ATOM 1655 C CA . ALA A 1 208 ? 13.296 -5.726 -11.529 1.00 98.31 208 ALA A CA 1
ATOM 1656 C C . ALA A 1 208 ? 12.428 -5.034 -12.590 1.00 98.31 208 ALA A C 1
ATOM 1658 O O . ALA A 1 208 ? 11.240 -4.828 -12.352 1.00 98.31 208 ALA A O 1
ATOM 1659 N N . ALA A 1 209 ? 12.988 -4.710 -13.761 1.00 98.00 209 ALA A N 1
ATOM 1660 C CA . ALA A 1 209 ? 12.250 -4.090 -14.858 1.00 98.00 209 ALA A CA 1
ATOM 1661 C C . ALA A 1 209 ? 11.108 -4.988 -15.358 1.00 98.00 209 ALA A C 1
ATOM 1663 O O . ALA A 1 209 ? 9.997 -4.499 -15.554 1.00 98.00 209 ALA A O 1
ATOM 1664 N N . GLU A 1 210 ? 11.345 -6.296 -15.489 1.00 97.81 210 GLU A N 1
ATOM 1665 C CA . GLU A 1 210 ? 10.330 -7.286 -15.873 1.00 97.81 210 GLU A CA 1
ATOM 1666 C C . GLU A 1 210 ? 9.181 -7.364 -14.861 1.00 97.81 210 GLU A C 1
ATOM 1668 O O . GLU A 1 210 ? 8.014 -7.340 -15.253 1.00 97.81 210 GLU A O 1
ATOM 1673 N N . LEU A 1 211 ? 9.474 -7.370 -13.556 1.00 98.38 211 LEU A N 1
ATOM 1674 C CA . LEU A 1 211 ? 8.426 -7.344 -12.530 1.00 98.38 211 LEU A CA 1
ATOM 1675 C C . LEU A 1 211 ? 7.666 -6.014 -12.513 1.00 98.38 211 LEU A C 1
ATOM 1677 O O . LEU A 1 211 ? 6.442 -6.000 -12.389 1.00 98.38 211 LEU A O 1
ATOM 1681 N N . ILE A 1 212 ? 8.352 -4.880 -12.670 1.00 98.38 212 ILE A N 1
ATOM 1682 C CA . ILE A 1 212 ? 7.664 -3.589 -12.770 1.00 98.38 212 ILE A CA 1
ATOM 1683 C C . ILE A 1 212 ? 6.784 -3.540 -14.027 1.00 98.38 212 ILE A C 1
ATOM 1685 O O . ILE A 1 212 ? 5.651 -3.063 -13.944 1.00 98.38 212 ILE A O 1
ATOM 1689 N N . TRP A 1 213 ? 7.225 -4.104 -15.151 1.00 97.69 213 TRP A N 1
ATOM 1690 C CA . TRP A 1 213 ? 6.394 -4.258 -16.344 1.00 97.69 213 TRP A CA 1
ATOM 1691 C C . TRP A 1 213 ? 5.170 -5.145 -16.092 1.00 97.69 213 TRP A C 1
ATOM 1693 O O . TRP A 1 213 ? 4.049 -4.737 -16.385 1.00 97.69 213 TRP A O 1
ATOM 1703 N N . ALA A 1 214 ? 5.350 -6.312 -15.472 1.00 97.81 214 ALA A N 1
ATOM 1704 C CA . ALA A 1 214 ? 4.242 -7.196 -15.116 1.00 97.81 214 ALA A CA 1
ATOM 1705 C C . ALA A 1 214 ? 3.214 -6.493 -14.209 1.00 97.81 214 ALA A C 1
ATOM 1707 O O . ALA A 1 214 ? 2.008 -6.657 -14.393 1.00 97.81 214 ALA A O 1
ATOM 1708 N N . SER A 1 215 ? 3.668 -5.636 -13.285 1.00 98.44 215 SER A N 1
ATOM 1709 C CA . SER A 1 215 ? 2.755 -4.810 -12.486 1.00 98.44 215 SER A CA 1
ATOM 1710 C C . SER A 1 215 ? 1.968 -3.802 -13.332 1.00 98.44 215 SER A C 1
ATOM 1712 O O . SER A 1 215 ? 0.781 -3.616 -13.086 1.00 98.44 215 SER A O 1
ATOM 1714 N N . LEU A 1 216 ? 2.586 -3.185 -14.352 1.00 97.81 216 LEU A N 1
ATOM 1715 C CA . LEU A 1 216 ? 1.894 -2.278 -15.276 1.00 97.81 216 LEU A CA 1
ATOM 1716 C C . LEU A 1 216 ? 0.792 -3.011 -16.033 1.00 97.81 216 LEU A C 1
ATOM 1718 O O . LEU A 1 216 ? -0.332 -2.517 -16.072 1.00 97.81 216 LEU A O 1
ATOM 1722 N N . VAL A 1 217 ? 1.088 -4.197 -16.571 1.00 97.00 217 VAL A N 1
ATOM 1723 C CA . VAL A 1 217 ? 0.089 -5.048 -17.235 1.00 97.00 217 VAL A CA 1
ATOM 1724 C C . VAL A 1 217 ? -1.088 -5.323 -16.295 1.00 97.00 217 VAL A C 1
ATOM 1726 O O . VAL A 1 217 ? -2.236 -5.126 -16.687 1.00 97.00 217 VAL A O 1
ATOM 1729 N N . GLY A 1 218 ? -0.814 -5.686 -15.037 1.00 97.56 218 GLY A N 1
ATOM 1730 C CA . GLY A 1 218 ? -1.848 -5.917 -14.025 1.00 97.56 218 GLY A CA 1
ATOM 1731 C C . GLY A 1 218 ? -2.675 -4.675 -13.672 1.00 97.56 218 GLY A C 1
ATOM 1732 O O . GLY A 1 218 ? -3.876 -4.780 -13.457 1.00 97.56 218 GLY A O 1
ATOM 1733 N N . PHE A 1 219 ? -2.078 -3.480 -13.640 1.00 98.31 219 PHE A N 1
ATOM 1734 C CA . PHE A 1 219 ? -2.838 -2.252 -13.389 1.00 98.31 219 PHE A CA 1
ATOM 1735 C C . PHE A 1 219 ? -3.677 -1.808 -14.592 1.00 98.31 219 PHE A C 1
ATOM 1737 O O . PHE A 1 219 ? -4.753 -1.242 -14.397 1.00 98.31 219 PHE A O 1
ATOM 1744 N N . TYR A 1 220 ? -3.202 -2.044 -15.819 1.00 96.75 220 TYR A N 1
ATOM 1745 C CA . TYR A 1 220 ? -3.942 -1.734 -17.045 1.00 96.75 220 TYR A CA 1
ATOM 1746 C C . TYR A 1 220 ? -5.064 -2.735 -17.344 1.00 96.75 220 TYR A C 1
ATOM 1748 O O . TYR A 1 220 ? -6.009 -2.365 -18.036 1.00 96.75 220 TYR A O 1
ATOM 1756 N N . SER A 1 221 ? -4.993 -3.966 -16.826 1.00 96.81 221 SER A N 1
ATOM 1757 C CA . SER A 1 221 ? -6.032 -4.987 -17.028 1.00 96.81 221 SER A CA 1
ATOM 1758 C C . SER A 1 221 ? -7.274 -4.798 -16.151 1.00 96.81 221 SER A C 1
ATOM 1760 O O . SER A 1 221 ? -8.285 -5.465 -16.371 1.00 96.81 221 SER A O 1
ATOM 1762 N N . LEU A 1 222 ? -7.228 -3.893 -15.168 1.00 97.44 222 LEU A N 1
ATOM 1763 C CA . LEU A 1 222 ? -8.380 -3.577 -14.327 1.00 97.44 222 LEU A CA 1
ATOM 1764 C C . LEU A 1 222 ? -9.499 -2.915 -15.154 1.00 97.44 222 LEU A C 1
ATOM 1766 O O . LEU A 1 222 ? -9.199 -2.109 -16.039 1.00 97.44 222 LEU A O 1
ATOM 1770 N N . PRO A 1 223 ? -10.790 -3.146 -14.823 1.00 96.69 223 PRO A N 1
ATOM 1771 C CA . PRO A 1 223 ? -11.916 -2.507 -15.518 1.00 96.69 223 PRO A CA 1
ATOM 1772 C C . PRO A 1 223 ? -11.793 -0.979 -15.580 1.00 96.69 223 PRO A C 1
ATOM 1774 O O . PRO A 1 223 ? -12.142 -0.337 -16.572 1.00 96.69 223 PRO A O 1
ATOM 1777 N N . GLN A 1 224 ? -11.262 -0.400 -14.503 1.00 96.19 224 GLN A N 1
ATOM 1778 C CA . GLN A 1 224 ? -10.775 0.968 -14.455 1.00 96.19 224 GLN A CA 1
ATOM 1779 C C . GLN A 1 224 ? -9.286 0.919 -14.090 1.00 96.19 224 GLN A C 1
ATOM 1781 O O . GLN A 1 224 ? -8.969 0.523 -12.966 1.00 96.19 224 GLN A O 1
ATOM 1786 N N . PRO A 1 225 ? -8.373 1.302 -15.001 1.00 96.81 225 PRO A N 1
ATOM 1787 C CA . PRO A 1 225 ? -6.943 1.229 -14.737 1.00 96.81 225 PRO A CA 1
ATOM 1788 C C . PRO A 1 225 ? -6.521 2.023 -13.498 1.00 96.81 225 PRO A C 1
ATOM 1790 O O . PRO A 1 225 ? -6.955 3.162 -13.295 1.00 96.81 225 PRO A O 1
ATOM 1793 N N . ASP A 1 226 ? -5.635 1.445 -12.686 1.00 97.88 226 ASP A N 1
ATOM 1794 C CA . ASP A 1 226 ? -5.116 2.106 -11.487 1.00 97.88 226 ASP A CA 1
ATOM 1795 C C . ASP A 1 226 ? -4.064 3.156 -11.866 1.00 97.88 226 ASP A C 1
ATOM 1797 O O . ASP A 1 226 ? -2.867 2.868 -11.936 1.00 97.88 226 ASP A O 1
ATOM 1801 N N . LYS A 1 227 ? -4.487 4.407 -12.075 1.00 96.38 227 LYS A N 1
ATOM 1802 C CA . LYS A 1 227 ? -3.567 5.494 -12.454 1.00 96.38 227 LYS A CA 1
ATOM 1803 C C . LYS A 1 227 ? -2.470 5.726 -11.414 1.00 96.38 227 LYS A C 1
ATOM 1805 O O . LYS A 1 227 ? -1.356 6.098 -11.775 1.00 96.38 227 LYS A O 1
ATOM 1810 N N . LYS A 1 228 ? -2.748 5.484 -10.131 1.00 95.38 228 LYS A N 1
ATOM 1811 C CA . LYS A 1 228 ? -1.762 5.639 -9.056 1.00 95.38 228 LYS A CA 1
ATOM 1812 C C . LYS A 1 228 ? -0.717 4.527 -9.106 1.00 95.38 228 LYS A C 1
ATOM 1814 O O . LYS A 1 228 ? 0.482 4.812 -9.030 1.00 95.38 228 LYS A O 1
ATOM 1819 N N . GLY A 1 229 ? -1.167 3.284 -9.259 1.00 97.31 229 GLY A N 1
ATOM 1820 C CA . GLY A 1 229 ? -0.318 2.113 -9.471 1.00 97.31 229 GLY A CA 1
ATOM 1821 C C . GLY A 1 229 ? 0.562 2.272 -10.710 1.00 97.31 229 GLY A C 1
ATOM 1822 O O . GLY A 1 229 ? 1.785 2.177 -10.608 1.00 97.31 229 GLY A O 1
ATOM 1823 N N . ILE A 1 230 ? -0.045 2.643 -11.842 1.00 97.88 230 ILE A N 1
ATOM 1824 C CA . ILE A 1 230 ? 0.629 2.899 -13.123 1.00 97.88 230 ILE A CA 1
ATOM 1825 C C . ILE A 1 230 ? 1.689 3.989 -12.981 1.00 97.88 230 ILE A C 1
ATOM 1827 O O . ILE A 1 230 ? 2.847 3.763 -13.329 1.00 97.88 230 ILE A O 1
ATOM 1831 N N . GLY A 1 231 ? 1.327 5.153 -12.431 1.00 96.12 231 GLY A N 1
ATOM 1832 C CA . GLY A 1 231 ? 2.269 6.257 -12.253 1.00 96.12 231 GLY A CA 1
ATOM 1833 C C . GLY A 1 231 ? 3.452 5.874 -11.362 1.00 96.12 231 GLY A C 1
ATOM 1834 O O . GLY A 1 231 ? 4.598 6.189 -11.675 1.00 96.12 231 GLY A O 1
ATOM 1835 N N . THR A 1 232 ? 3.192 5.118 -10.292 1.00 96.50 232 THR A N 1
ATOM 1836 C CA . THR A 1 232 ? 4.244 4.609 -9.401 1.00 96.50 232 THR A CA 1
ATOM 1837 C C . THR A 1 232 ? 5.166 3.631 -10.133 1.00 96.50 232 THR A C 1
ATOM 1839 O O . THR A 1 232 ? 6.385 3.782 -10.064 1.00 96.50 232 THR A O 1
ATOM 1842 N N . SER A 1 233 ? 4.615 2.661 -10.869 1.00 98.19 233 SER A N 1
ATOM 1843 C CA . SER A 1 233 ? 5.404 1.689 -11.633 1.00 98.19 233 SER A CA 1
ATOM 1844 C C . SER A 1 233 ? 6.219 2.346 -12.744 1.00 98.19 233 SER A C 1
ATOM 1846 O O . SER A 1 233 ? 7.378 1.994 -12.918 1.00 98.19 233 SER A O 1
ATOM 1848 N N . LEU A 1 234 ? 5.680 3.339 -13.452 1.00 97.38 234 LEU A N 1
ATOM 1849 C CA . LEU A 1 234 ? 6.426 4.088 -14.468 1.00 97.38 234 LEU A CA 1
ATOM 1850 C C . LEU A 1 234 ? 7.606 4.863 -13.868 1.00 97.38 234 LEU A C 1
ATOM 1852 O O . LEU A 1 234 ? 8.697 4.843 -14.433 1.00 97.38 234 LEU A O 1
ATOM 1856 N N . GLY A 1 235 ? 7.421 5.491 -12.703 1.00 96.25 235 GLY A N 1
ATOM 1857 C CA . GLY A 1 235 ? 8.511 6.160 -11.987 1.00 96.25 235 GLY A CA 1
ATOM 1858 C C . GLY A 1 235 ? 9.586 5.184 -11.496 1.00 96.25 235 GLY A C 1
ATOM 1859 O O . GLY A 1 235 ? 10.783 5.451 -11.612 1.00 96.25 235 GLY A O 1
ATOM 1860 N N . LEU A 1 236 ? 9.183 4.012 -10.993 1.00 97.00 236 LEU A N 1
ATOM 1861 C CA . LEU A 1 236 ? 10.112 2.936 -10.630 1.00 97.00 236 LEU A CA 1
ATOM 1862 C C . LEU A 1 236 ? 10.873 2.415 -11.851 1.00 97.00 236 LEU A C 1
ATOM 1864 O O . LEU A 1 236 ? 12.091 2.268 -11.789 1.00 97.00 236 LEU A O 1
ATOM 1868 N N . LEU A 1 237 ? 10.179 2.195 -12.968 1.00 97.25 237 LEU A N 1
ATOM 1869 C CA . LEU A 1 237 ? 10.784 1.735 -14.210 1.00 97.25 237 LEU A CA 1
ATOM 1870 C C . LEU A 1 237 ? 11.780 2.765 -14.753 1.00 97.25 237 LEU A C 1
ATOM 1872 O O . LEU A 1 237 ? 12.868 2.382 -15.164 1.00 97.25 237 LEU A O 1
ATOM 1876 N N . ALA A 1 238 ? 11.461 4.061 -14.684 1.00 96.06 238 ALA A N 1
ATOM 1877 C CA . ALA A 1 238 ? 12.393 5.130 -15.034 1.00 96.06 238 ALA A CA 1
ATOM 1878 C C . ALA A 1 238 ? 13.676 5.059 -14.190 1.00 96.06 238 ALA A C 1
ATOM 1880 O O . ALA A 1 238 ? 14.775 5.082 -14.739 1.00 96.06 238 ALA A O 1
ATOM 1881 N N . ASN A 1 239 ? 13.550 4.897 -12.869 1.00 95.88 239 ASN A N 1
ATOM 1882 C CA . ASN A 1 239 ? 14.705 4.736 -11.981 1.00 95.88 239 ASN A CA 1
ATOM 1883 C C . ASN A 1 239 ? 15.532 3.489 -12.319 1.00 95.88 239 ASN A C 1
ATOM 1885 O O . ASN A 1 239 ? 16.757 3.567 -12.378 1.00 95.88 239 ASN A O 1
ATOM 1889 N N . ILE A 1 240 ? 14.879 2.349 -12.571 1.00 97.25 240 ILE A N 1
ATOM 1890 C CA . ILE A 1 240 ? 15.561 1.114 -12.980 1.00 97.25 240 ILE A CA 1
ATOM 1891 C C . ILE A 1 240 ? 16.303 1.336 -14.297 1.00 97.25 240 ILE A C 1
ATOM 1893 O O . ILE A 1 240 ? 17.475 0.989 -14.393 1.00 97.25 240 ILE A O 1
ATOM 1897 N N . MET A 1 241 ? 15.666 1.977 -15.280 1.00 95.56 241 MET A N 1
ATOM 1898 C CA . MET A 1 241 ? 16.301 2.291 -16.554 1.00 95.56 241 MET A CA 1
ATOM 1899 C C . MET A 1 241 ? 17.507 3.205 -16.388 1.00 95.56 241 MET A C 1
ATOM 1901 O O . MET A 1 241 ? 18.485 2.995 -17.086 1.00 95.56 241 MET A O 1
ATOM 1905 N N . VAL A 1 242 ? 17.499 4.177 -15.473 1.00 95.31 242 VAL A N 1
ATOM 1906 C CA . VAL A 1 242 ? 18.680 5.016 -15.189 1.00 95.31 242 VAL A CA 1
ATOM 1907 C C . VAL A 1 242 ? 19.831 4.201 -14.586 1.00 95.31 242 VAL A C 1
ATOM 1909 O O . VAL A 1 242 ? 20.993 4.482 -14.887 1.00 95.31 242 VAL A O 1
ATOM 1912 N N . SER A 1 243 ? 19.537 3.182 -13.776 1.00 95.06 243 SER A N 1
ATOM 1913 C CA . SER A 1 243 ? 20.552 2.356 -13.105 1.00 95.06 243 SER A CA 1
ATOM 1914 C C . SER A 1 243 ? 21.046 1.155 -13.918 1.00 95.06 243 SER A C 1
ATOM 1916 O O . SER A 1 243 ? 22.185 0.735 -13.729 1.00 95.06 243 SER A O 1
ATOM 1918 N N . MET A 1 244 ? 20.222 0.594 -14.806 1.00 96.12 244 MET A N 1
ATOM 1919 C CA . MET A 1 244 ? 20.578 -0.588 -15.597 1.00 96.12 244 MET A CA 1
ATOM 1920 C C . MET A 1 244 ? 21.628 -0.267 -16.669 1.00 96.12 244 MET A C 1
ATOM 1922 O O . MET A 1 244 ? 21.726 0.870 -17.126 1.00 96.12 244 MET A O 1
ATOM 1926 N N . ASN A 1 245 ? 22.404 -1.262 -17.101 1.00 95.12 245 ASN A N 1
ATOM 1927 C CA . ASN A 1 245 ? 23.333 -1.096 -18.222 1.00 95.12 245 ASN A CA 1
ATOM 1928 C C . ASN A 1 245 ? 22.607 -1.232 -19.579 1.00 95.12 245 ASN A C 1
ATOM 1930 O O . ASN A 1 245 ? 21.444 -1.639 -19.646 1.00 95.12 245 ASN A O 1
ATOM 1934 N N . ASP A 1 246 ? 23.291 -0.894 -20.672 1.00 94.88 246 ASP A N 1
ATOM 1935 C CA . ASP A 1 246 ? 22.680 -0.905 -22.006 1.00 94.88 246 ASP A CA 1
ATOM 1936 C C . ASP A 1 246 ? 22.409 -2.323 -22.541 1.00 94.88 246 ASP A C 1
ATOM 1938 O O . ASP A 1 246 ? 21.486 -2.500 -23.334 1.00 94.88 246 ASP A O 1
ATOM 1942 N N . GLY A 1 247 ? 23.149 -3.340 -22.082 1.00 96.38 247 GLY A N 1
ATOM 1943 C CA . GLY A 1 247 ? 22.911 -4.745 -22.434 1.00 96.38 247 GLY A CA 1
ATOM 1944 C C . GLY A 1 247 ? 21.632 -5.299 -21.802 1.00 96.38 247 GLY A C 1
ATOM 1945 O O . GLY A 1 247 ? 20.795 -5.882 -22.495 1.00 96.38 247 GLY A O 1
ATOM 1946 N N . ASP A 1 248 ? 21.426 -5.041 -20.509 1.00 96.44 248 ASP A N 1
ATOM 1947 C CA . ASP A 1 248 ? 20.182 -5.358 -19.803 1.00 96.44 248 ASP A CA 1
ATOM 1948 C C . ASP A 1 248 ? 19.010 -4.600 -20.430 1.00 96.44 248 ASP A C 1
ATOM 1950 O O . ASP A 1 248 ? 17.946 -5.171 -20.650 1.00 96.44 248 ASP A O 1
ATOM 1954 N N . PHE A 1 249 ? 19.198 -3.315 -20.758 1.00 95.88 249 PHE A N 1
ATOM 1955 C CA . PHE A 1 249 ? 18.158 -2.520 -21.408 1.00 95.88 249 PHE A CA 1
ATOM 1956 C C . PHE A 1 249 ? 17.813 -3.066 -22.795 1.00 95.88 249 PHE A C 1
ATOM 1958 O O . PHE A 1 249 ? 16.635 -3.160 -23.138 1.00 95.88 249 PHE A O 1
ATOM 1965 N N . HIS A 1 250 ? 18.818 -3.455 -23.584 1.00 94.12 250 HIS A N 1
ATOM 1966 C CA . HIS A 1 250 ? 18.598 -4.086 -24.879 1.00 94.12 250 HIS A CA 1
ATOM 1967 C C . HIS A 1 250 ? 17.781 -5.371 -24.727 1.00 94.12 250 HIS A C 1
ATOM 1969 O O . HIS A 1 250 ? 16.773 -5.517 -25.411 1.00 94.12 250 HIS A O 1
ATOM 1975 N N . THR A 1 251 ? 18.159 -6.239 -23.785 1.00 95.56 251 THR A N 1
ATOM 1976 C CA . THR A 1 251 ? 17.463 -7.502 -23.488 1.00 95.56 251 THR A CA 1
ATOM 1977 C C . THR A 1 251 ? 16.017 -7.263 -23.050 1.00 95.56 251 THR A C 1
ATOM 1979 O O . THR A 1 251 ? 15.093 -7.877 -23.578 1.00 95.56 251 THR A O 1
ATOM 1982 N N . PHE A 1 252 ? 15.799 -6.318 -22.133 1.00 94.56 252 PHE A N 1
ATOM 1983 C CA . PHE A 1 252 ? 14.467 -5.932 -21.672 1.00 94.56 252 PHE A CA 1
ATOM 1984 C C . PHE A 1 252 ? 13.592 -5.414 -22.821 1.00 94.56 252 PHE A C 1
ATOM 1986 O O . PHE A 1 252 ? 12.421 -5.766 -22.933 1.00 94.56 252 PHE A O 1
ATOM 1993 N N . ARG A 1 253 ? 14.165 -4.587 -23.702 1.00 91.69 253 ARG A N 1
ATOM 1994 C CA . ARG A 1 253 ? 13.451 -3.955 -24.815 1.00 91.69 253 ARG A CA 1
ATOM 1995 C C . ARG A 1 253 ? 13.108 -4.924 -25.948 1.00 91.69 253 ARG A C 1
ATOM 1997 O O . ARG A 1 253 ? 12.115 -4.707 -26.640 1.00 91.69 253 ARG A O 1
ATOM 2004 N N . THR A 1 254 ? 13.951 -5.919 -26.208 1.00 91.38 254 THR A N 1
ATOM 2005 C CA . THR A 1 254 ? 13.745 -6.890 -27.296 1.00 91.38 254 THR A CA 1
ATOM 2006 C C . THR A 1 254 ? 12.909 -8.093 -26.876 1.00 91.38 254 THR A C 1
ATOM 2008 O O . THR A 1 254 ? 12.555 -8.903 -27.731 1.00 91.38 254 THR A O 1
ATOM 2011 N N . ASN A 1 255 ? 12.547 -8.195 -25.595 1.00 91.69 255 ASN A N 1
ATOM 2012 C CA . ASN A 1 255 ? 11.662 -9.239 -25.102 1.00 91.69 255 ASN A CA 1
ATOM 2013 C C . ASN A 1 255 ? 10.273 -9.138 -25.779 1.00 91.69 255 ASN A C 1
ATOM 2015 O O . ASN A 1 255 ? 9.602 -8.113 -25.640 1.00 91.69 255 ASN A O 1
ATOM 2019 N N . PRO A 1 256 ? 9.804 -10.188 -26.481 1.00 88.56 256 PRO A N 1
ATOM 2020 C CA . PRO A 1 256 ? 8.562 -10.145 -27.256 1.00 88.56 256 PRO A CA 1
ATOM 2021 C C . PRO A 1 256 ? 7.295 -10.020 -26.398 1.00 88.56 256 PRO A C 1
ATOM 2023 O O . PRO A 1 256 ? 6.250 -9.634 -26.913 1.00 88.56 256 PRO A O 1
ATOM 2026 N N . VAL A 1 257 ? 7.372 -10.333 -25.101 1.00 88.69 257 VAL A N 1
ATOM 2027 C CA . VAL A 1 257 ? 6.251 -10.199 -24.153 1.00 88.69 257 VAL A CA 1
ATOM 2028 C C . VAL A 1 257 ? 6.112 -8.752 -23.654 1.00 88.69 257 VAL A C 1
ATOM 2030 O O . VAL A 1 257 ? 5.072 -8.359 -23.123 1.00 88.69 257 VAL A O 1
ATOM 2033 N N . ILE A 1 258 ? 7.153 -7.932 -23.826 1.00 89.56 258 ILE A N 1
ATOM 2034 C CA . ILE A 1 258 ? 7.205 -6.551 -23.353 1.00 89.56 258 ILE A CA 1
ATOM 2035 C C . ILE A 1 258 ? 6.934 -5.606 -24.523 1.00 89.56 258 ILE A C 1
ATOM 2037 O O . ILE A 1 258 ? 7.815 -5.285 -25.320 1.00 89.56 258 ILE A O 1
ATOM 2041 N N . ASP A 1 259 ? 5.712 -5.082 -24.593 1.00 87.19 259 ASP A N 1
ATOM 2042 C CA . ASP A 1 259 ? 5.352 -4.054 -25.571 1.00 87.19 259 ASP A CA 1
ATOM 2043 C C . ASP A 1 259 ? 5.741 -2.643 -25.097 1.00 87.19 259 ASP A C 1
ATOM 2045 O O . ASP A 1 259 ? 4.919 -1.746 -24.910 1.00 87.19 259 ASP A O 1
ATOM 2049 N N . MET A 1 260 ? 7.043 -2.424 -24.897 1.00 82.88 260 MET A N 1
ATOM 2050 C CA . MET A 1 260 ? 7.557 -1.104 -24.517 1.00 82.88 260 MET A CA 1
ATOM 2051 C C . MET A 1 260 ? 7.248 -0.046 -25.591 1.00 82.88 260 MET A C 1
ATOM 2053 O O . MET A 1 260 ? 7.110 1.136 -25.272 1.00 82.88 260 MET A O 1
ATOM 2057 N N . LYS A 1 261 ? 7.139 -0.452 -26.862 1.00 83.12 261 LYS A N 1
ATOM 2058 C CA . LYS A 1 261 ? 6.946 0.465 -27.991 1.00 83.12 261 LYS A CA 1
ATOM 2059 C C . LYS A 1 261 ? 5.600 1.175 -27.927 1.00 83.12 261 LYS A C 1
ATOM 2061 O O . LYS A 1 261 ? 5.567 2.378 -28.184 1.00 83.12 261 LYS A O 1
ATOM 2066 N N . SER A 1 262 ? 4.522 0.478 -27.566 1.00 83.06 262 SER A N 1
ATOM 2067 C CA . SER A 1 262 ? 3.211 1.119 -27.418 1.00 83.06 262 SER A CA 1
ATOM 2068 C C . SER A 1 262 ? 3.162 2.087 -26.237 1.00 83.06 262 SER A C 1
ATOM 2070 O O . SER A 1 262 ? 2.535 3.140 -26.341 1.00 83.06 262 SER A O 1
ATOM 2072 N N . LEU A 1 263 ? 3.865 1.777 -25.140 1.00 81.44 263 LEU A N 1
ATOM 2073 C CA . LEU A 1 263 ? 3.801 2.571 -23.912 1.00 81.44 263 LEU A CA 1
ATOM 2074 C C . LEU A 1 263 ? 4.788 3.750 -23.877 1.00 81.44 263 LEU A C 1
ATOM 2076 O O . LEU A 1 263 ? 4.435 4.834 -23.421 1.00 81.44 263 LEU A O 1
ATOM 2080 N N . LEU A 1 264 ? 6.030 3.549 -24.328 1.00 82.88 264 LEU A N 1
ATOM 2081 C CA . LEU A 1 264 ? 7.135 4.516 -24.215 1.00 82.88 264 LEU A CA 1
ATOM 2082 C C . LEU A 1 264 ? 7.720 4.935 -25.577 1.00 82.88 264 LEU A C 1
ATOM 2084 O O . LEU A 1 264 ? 8.655 5.740 -25.637 1.00 82.88 264 LEU A O 1
ATOM 2088 N N . GLY A 1 265 ? 7.165 4.441 -26.684 1.00 80.94 265 GLY A N 1
ATOM 2089 C CA . GLY A 1 265 ? 7.593 4.781 -28.038 1.00 80.94 265 GLY A CA 1
ATOM 2090 C C . GLY A 1 265 ? 8.845 4.035 -28.518 1.00 80.94 265 GLY A C 1
ATOM 2091 O O . GLY A 1 265 ? 9.385 3.139 -27.874 1.00 80.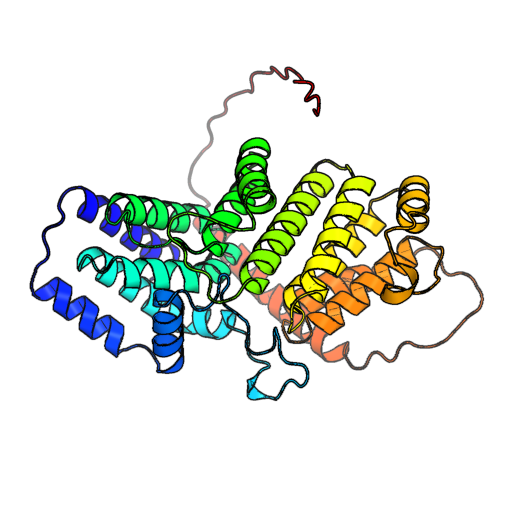94 265 GLY A O 1
ATOM 2092 N N . ASN A 1 266 ? 9.334 4.423 -29.698 1.00 80.56 266 ASN A N 1
ATOM 2093 C CA . ASN A 1 266 ? 10.377 3.691 -30.430 1.00 80.56 266 ASN A CA 1
ATOM 2094 C C . ASN A 1 266 ? 11.824 4.102 -30.101 1.00 80.56 266 ASN A C 1
ATOM 2096 O O . ASN A 1 266 ? 12.743 3.736 -30.838 1.00 80.56 266 ASN A O 1
ATOM 2100 N N . THR A 1 267 ? 12.069 4.826 -29.008 1.00 80.69 267 THR A N 1
ATOM 2101 C CA . THR A 1 267 ? 13.434 5.252 -28.659 1.00 80.69 267 THR A CA 1
ATOM 2102 C C . THR A 1 267 ? 14.333 4.062 -28.309 1.00 80.69 267 THR A C 1
ATOM 2104 O O . THR A 1 267 ? 13.928 3.148 -27.596 1.00 80.69 267 THR A O 1
ATOM 2107 N N . SER A 1 268 ? 15.556 4.050 -28.843 1.00 81.56 268 SER A N 1
ATOM 2108 C CA . SER A 1 268 ? 16.591 3.055 -28.526 1.00 81.56 268 SER A CA 1
ATOM 2109 C C . SER A 1 268 ? 17.498 3.446 -27.380 1.00 81.56 268 SER A C 1
ATOM 2111 O O . SER A 1 268 ? 18.275 2.614 -26.923 1.00 81.56 268 SER A O 1
ATOM 2113 N N . HIS A 1 269 ? 17.389 4.682 -26.901 1.00 90.00 269 HIS A N 1
ATOM 2114 C CA . HIS A 1 269 ? 18.232 5.166 -25.828 1.00 90.00 269 HIS A CA 1
ATOM 2115 C C . HIS A 1 269 ? 17.567 4.922 -24.473 1.00 90.00 269 HIS A C 1
ATOM 2117 O O . HIS A 1 269 ? 16.451 5.389 -24.211 1.00 90.00 269 HIS A O 1
ATOM 2123 N N . ARG A 1 270 ? 18.286 4.231 -23.590 1.00 93.69 270 ARG A N 1
ATOM 2124 C CA . ARG A 1 270 ? 17.852 3.885 -22.234 1.00 93.69 270 ARG A CA 1
ATOM 2125 C C . ARG A 1 270 ? 17.400 5.106 -21.430 1.00 93.69 270 ARG A C 1
ATOM 2127 O O . ARG A 1 270 ? 16.294 5.117 -20.901 1.00 93.69 270 ARG A O 1
ATOM 2134 N N . LEU A 1 271 ? 18.200 6.176 -21.409 1.00 93.50 271 LEU A N 1
ATOM 2135 C CA . LEU A 1 271 ? 17.865 7.384 -20.638 1.00 93.50 271 LEU A CA 1
ATOM 2136 C C . LEU A 1 271 ? 16.690 8.173 -21.232 1.00 93.50 271 LEU A C 1
ATOM 2138 O O . LEU A 1 271 ? 15.902 8.741 -20.485 1.00 93.50 271 LEU A O 1
ATOM 2142 N N . LEU A 1 272 ? 16.502 8.142 -22.557 1.00 91.69 272 LEU A N 1
ATOM 2143 C CA . LEU A 1 272 ? 15.327 8.771 -23.173 1.00 91.69 272 LEU A CA 1
ATOM 2144 C C . LEU A 1 272 ? 14.053 7.979 -22.849 1.00 91.69 272 LEU A C 1
ATOM 2146 O O . LEU A 1 272 ? 13.002 8.572 -22.616 1.00 91.69 272 LEU A O 1
ATOM 2150 N N . SER A 1 273 ? 14.151 6.646 -22.791 1.00 93.44 273 SER A N 1
ATOM 2151 C CA . SER A 1 273 ? 13.058 5.778 -22.328 1.00 93.44 273 SER A CA 1
ATOM 2152 C C . SER A 1 273 ? 12.717 6.062 -20.866 1.00 93.44 273 SER A C 1
ATOM 2154 O O . SER A 1 273 ? 11.543 6.191 -20.524 1.00 93.44 273 SER A O 1
ATOM 2156 N N . ALA A 1 274 ? 13.739 6.245 -20.022 1.00 94.12 274 ALA A N 1
ATOM 2157 C CA . ALA A 1 274 ? 13.570 6.620 -18.623 1.00 94.12 274 ALA A CA 1
ATOM 2158 C C . ALA A 1 274 ? 12.881 7.985 -18.477 1.00 94.12 274 ALA A C 1
ATOM 2160 O O . ALA A 1 274 ? 11.925 8.114 -17.714 1.00 94.12 274 ALA A O 1
ATOM 2161 N N . ALA A 1 275 ? 13.306 8.988 -19.250 1.00 91.62 275 ALA A N 1
ATOM 2162 C CA . ALA A 1 275 ? 12.681 10.306 -19.259 1.00 91.62 275 ALA A CA 1
ATOM 2163 C C . ALA A 1 275 ? 11.215 10.234 -19.717 1.00 91.62 275 ALA A C 1
ATOM 2165 O O . ALA A 1 275 ? 10.338 10.847 -19.111 1.00 91.62 275 ALA A O 1
ATOM 2166 N N . HIS A 1 276 ? 10.907 9.437 -20.744 1.00 92.38 276 HIS A N 1
ATOM 2167 C CA . HIS A 1 276 ? 9.524 9.261 -21.179 1.00 92.38 276 HIS A CA 1
ATOM 2168 C C . HIS A 1 276 ? 8.674 8.558 -20.108 1.00 92.38 276 HIS A C 1
ATOM 2170 O O . HIS A 1 276 ? 7.577 9.023 -19.796 1.00 92.38 276 HIS A O 1
ATOM 2176 N N . ALA A 1 277 ? 9.194 7.502 -19.477 1.00 94.56 277 ALA A N 1
ATOM 2177 C CA . ALA A 1 277 ? 8.515 6.829 -18.373 1.00 94.56 277 ALA A CA 1
ATOM 2178 C C . ALA A 1 277 ? 8.257 7.789 -17.198 1.00 94.56 277 ALA A C 1
ATOM 2180 O O . ALA A 1 277 ? 7.134 7.858 -16.700 1.00 94.56 277 ALA A O 1
ATOM 2181 N N . ALA A 1 278 ? 9.241 8.611 -16.818 1.00 94.12 278 ALA A N 1
ATOM 2182 C CA . ALA A 1 278 ? 9.084 9.630 -15.781 1.00 94.12 278 ALA A CA 1
ATOM 2183 C C . ALA A 1 278 ? 8.035 10.693 -16.159 1.00 94.12 278 ALA A C 1
ATOM 2185 O O . ALA A 1 278 ? 7.209 11.073 -15.330 1.00 94.12 278 ALA A O 1
ATOM 2186 N N . LYS A 1 279 ? 7.999 11.133 -17.424 1.00 92.88 279 LYS A N 1
ATOM 2187 C CA . LYS A 1 279 ? 6.964 12.049 -17.929 1.00 92.88 279 LYS A CA 1
ATOM 2188 C C . LYS A 1 279 ? 5.566 11.439 -17.805 1.00 92.88 279 LYS A C 1
ATOM 2190 O O . LYS A 1 279 ? 4.647 12.108 -17.340 1.00 92.88 279 LYS A O 1
ATOM 2195 N N . MET A 1 280 ? 5.395 10.178 -18.196 1.00 93.50 280 MET A N 1
ATOM 2196 C CA . MET A 1 280 ? 4.112 9.480 -18.062 1.00 93.50 280 MET A CA 1
ATOM 2197 C C . MET A 1 280 ? 3.722 9.278 -16.594 1.00 93.50 280 MET A C 1
ATOM 2199 O O . MET A 1 280 ? 2.565 9.497 -16.238 1.00 93.50 280 MET A O 1
ATOM 2203 N N . ALA A 1 281 ? 4.687 8.992 -15.716 1.00 94.06 281 ALA A N 1
ATOM 2204 C CA . ALA A 1 281 ? 4.463 8.931 -14.274 1.00 94.06 281 ALA A CA 1
ATOM 2205 C C . ALA A 1 281 ? 3.901 10.249 -13.709 1.00 94.06 281 ALA A C 1
ATOM 2207 O O . ALA A 1 281 ? 2.952 10.226 -12.921 1.00 94.06 281 ALA A O 1
ATOM 2208 N N . VAL A 1 282 ? 4.434 11.397 -14.152 1.00 92.19 282 VAL A N 1
ATOM 2209 C CA . VAL A 1 282 ? 3.920 12.730 -13.786 1.00 92.19 282 VAL A CA 1
ATOM 2210 C C . VAL A 1 282 ? 2.470 12.909 -14.231 1.00 92.19 282 VAL A C 1
ATOM 2212 O O . VAL A 1 282 ? 1.649 13.350 -13.431 1.00 92.19 282 VAL A O 1
ATOM 2215 N N . VAL A 1 283 ? 2.132 12.539 -15.470 1.00 91.50 283 VAL A N 1
ATOM 2216 C CA . VAL A 1 283 ? 0.761 12.670 -15.998 1.00 91.50 283 VAL A CA 1
ATOM 2217 C C . VAL A 1 283 ? -0.227 11.833 -15.180 1.00 91.50 283 VAL A C 1
ATOM 2219 O O . VAL A 1 283 ? -1.291 12.322 -14.800 1.00 91.50 283 VAL A O 1
ATOM 2222 N N . CYS A 1 284 ? 0.134 10.593 -14.844 1.00 89.25 284 CYS A N 1
ATOM 2223 C CA . CYS A 1 284 ? -0.709 9.706 -14.044 1.00 89.25 284 CYS A CA 1
ATOM 2224 C C . CYS A 1 284 ? -0.916 10.199 -12.599 1.00 89.25 284 CYS A C 1
ATOM 2226 O O . CYS A 1 284 ? -1.976 9.960 -12.022 1.00 89.25 284 CYS A O 1
ATOM 2228 N N . GLY A 1 285 ? 0.078 10.881 -12.020 1.00 86.06 285 GLY A N 1
ATOM 2229 C CA . GLY A 1 285 ? 0.083 11.366 -10.635 1.00 86.06 285 GLY A CA 1
ATOM 2230 C C . GLY A 1 285 ? -0.107 12.876 -10.476 1.00 86.06 285 GLY A C 1
ATOM 2231 O O . GLY A 1 285 ? 0.212 13.407 -9.415 1.00 86.06 285 GLY A O 1
ATOM 2232 N N . GLN A 1 286 ? -0.599 13.581 -11.500 1.00 85.94 286 GLN A N 1
ATOM 2233 C CA . GLN A 1 286 ? -0.583 15.052 -11.565 1.00 85.94 286 GLN A CA 1
ATOM 2234 C C . GLN A 1 286 ? -1.340 15.774 -10.435 1.00 85.94 286 GLN A C 1
ATOM 2236 O O . GLN A 1 286 ? -1.123 16.962 -10.208 1.00 85.94 286 GLN A O 1
ATOM 2241 N N . TYR A 1 287 ? -2.207 15.071 -9.704 1.00 86.56 287 TYR A N 1
ATOM 2242 C CA . TYR A 1 287 ? -2.957 15.614 -8.564 1.00 86.56 287 TYR A CA 1
ATOM 2243 C C . TYR A 1 287 ? -2.251 15.409 -7.215 1.00 86.56 287 TYR A C 1
ATOM 2245 O O . TYR A 1 287 ? -2.754 15.834 -6.178 1.00 86.56 287 TYR A O 1
ATOM 2253 N N . THR A 1 288 ? -1.070 14.789 -7.215 1.00 84.25 288 THR A N 1
ATOM 2254 C CA . THR A 1 288 ? -0.247 14.557 -6.026 1.00 84.25 288 THR A CA 1
ATOM 2255 C C . THR A 1 288 ? 1.108 15.260 -6.208 1.00 84.25 288 THR A C 1
ATOM 2257 O O . THR A 1 288 ? 2.023 14.684 -6.803 1.00 84.25 288 THR A O 1
ATOM 2260 N N . PRO A 1 289 ? 1.286 16.496 -5.691 1.00 82.81 289 PRO A N 1
ATOM 2261 C CA . PRO A 1 289 ? 2.464 17.327 -5.971 1.00 82.81 289 PRO A CA 1
ATOM 2262 C C . PRO A 1 289 ? 3.810 16.654 -5.679 1.00 82.81 289 PRO A C 1
ATOM 2264 O O . PRO A 1 289 ? 4.767 16.828 -6.430 1.00 82.81 289 PRO A O 1
ATOM 2267 N N . LEU A 1 290 ? 3.885 15.837 -4.622 1.00 80.19 290 LEU A N 1
ATOM 2268 C CA . LEU A 1 290 ? 5.101 15.097 -4.281 1.00 80.19 290 LEU A CA 1
ATOM 2269 C C . LEU A 1 290 ? 5.504 14.104 -5.384 1.00 80.19 290 LEU A C 1
ATOM 2271 O O . LEU A 1 290 ? 6.681 14.008 -5.713 1.00 80.19 290 LEU A O 1
ATOM 2275 N N . TYR A 1 291 ? 4.542 13.398 -5.987 1.00 77.38 291 TYR A N 1
ATOM 2276 C CA . TYR A 1 291 ? 4.818 12.439 -7.064 1.00 77.38 291 TYR A CA 1
ATOM 2277 C C . TYR A 1 291 ? 5.279 13.144 -8.334 1.00 77.38 291 TYR A C 1
ATOM 2279 O O . TYR A 1 291 ? 6.201 12.671 -9.000 1.00 77.38 291 TYR A O 1
ATOM 2287 N N . VAL A 1 292 ? 4.670 14.291 -8.642 1.00 79.25 292 VAL A N 1
ATOM 2288 C CA . VAL A 1 292 ? 5.111 15.150 -9.745 1.00 79.25 292 VAL A CA 1
ATOM 2289 C C . VAL A 1 292 ? 6.561 15.563 -9.526 1.00 79.25 292 VAL A C 1
ATOM 2291 O O . VAL A 1 292 ? 7.394 15.361 -10.405 1.00 79.25 292 VAL A O 1
ATOM 2294 N N . LEU A 1 293 ? 6.882 16.063 -8.330 1.00 80.50 293 LEU A N 1
ATOM 2295 C CA . LEU A 1 293 ? 8.221 16.531 -8.006 1.00 80.50 293 LEU A CA 1
ATOM 2296 C C . LEU A 1 293 ? 9.270 15.416 -8.107 1.00 80.50 293 LEU A C 1
ATOM 2298 O O . LEU A 1 293 ? 10.302 15.609 -8.745 1.00 80.50 293 LEU A O 1
ATOM 2302 N N . THR A 1 294 ? 9.012 14.248 -7.510 1.00 77.31 294 THR A N 1
ATOM 2303 C CA . THR A 1 294 ? 9.956 13.120 -7.519 1.00 77.31 294 THR A CA 1
ATOM 2304 C C . THR A 1 294 ? 10.294 12.667 -8.938 1.00 77.31 294 THR A C 1
ATOM 2306 O O . THR A 1 294 ? 11.462 12.432 -9.237 1.00 77.31 294 THR A O 1
ATOM 2309 N N . ASN A 1 295 ? 9.299 12.579 -9.822 1.00 75.94 295 ASN A N 1
ATOM 2310 C CA . ASN A 1 295 ? 9.521 12.131 -11.197 1.00 75.94 295 ASN A CA 1
ATOM 2311 C C . ASN A 1 295 ? 10.093 13.239 -12.090 1.00 75.94 295 ASN A C 1
ATOM 2313 O O . ASN A 1 295 ? 10.901 12.959 -12.970 1.00 75.94 295 ASN A O 1
ATOM 2317 N N . ALA A 1 296 ? 9.739 14.503 -11.845 1.00 76.62 296 ALA A N 1
ATOM 2318 C CA . ALA A 1 296 ? 10.277 15.627 -12.601 1.00 76.62 296 ALA A CA 1
ATOM 2319 C C . ALA A 1 296 ? 11.794 15.782 -12.412 1.00 76.62 296 ALA A C 1
ATOM 2321 O O . ALA A 1 296 ? 12.486 16.116 -13.367 1.00 76.62 296 ALA A O 1
ATOM 2322 N N . VAL A 1 297 ? 12.344 15.477 -11.230 1.00 73.25 297 VAL A N 1
ATOM 2323 C CA . VAL A 1 297 ? 13.803 15.519 -10.996 1.00 73.25 297 VAL A CA 1
ATOM 2324 C C . VAL A 1 297 ? 14.572 14.620 -11.974 1.00 73.25 297 VAL A C 1
ATOM 2326 O O . VAL A 1 297 ? 15.639 15.016 -12.440 1.00 73.25 297 VAL A O 1
ATOM 2329 N N . LEU A 1 298 ? 14.015 13.464 -12.354 1.00 65.19 298 LEU A N 1
ATOM 2330 C CA . LEU A 1 298 ? 14.628 12.570 -13.345 1.00 65.19 298 LEU A CA 1
ATOM 2331 C C . LEU A 1 298 ? 14.683 13.191 -14.749 1.00 65.19 298 LEU A C 1
ATOM 2333 O O . LEU A 1 298 ? 15.581 12.867 -15.518 1.00 65.19 298 LEU A O 1
ATOM 2337 N N . LEU A 1 299 ? 13.770 14.114 -15.070 1.00 62.00 299 LEU A N 1
ATOM 2338 C CA . LEU A 1 299 ? 13.749 14.836 -16.348 1.00 62.00 299 LEU A CA 1
ATOM 2339 C C . LEU A 1 299 ? 14.826 15.928 -16.428 1.00 62.00 299 LEU A C 1
ATOM 2341 O O . LEU A 1 299 ? 15.239 16.302 -17.520 1.00 62.00 299 LEU A O 1
ATOM 2345 N N . PHE A 1 300 ? 15.284 16.449 -15.286 1.00 53.91 300 PHE A N 1
ATOM 2346 C CA . PHE A 1 300 ? 16.226 17.575 -15.221 1.00 53.91 300 PHE A CA 1
ATOM 2347 C C . PHE A 1 300 ? 17.685 17.160 -14.966 1.00 53.91 300 PHE A C 1
ATOM 2349 O O . PHE A 1 300 ? 18.563 18.021 -14.916 1.00 53.91 300 PHE A O 1
ATOM 2356 N N . GLY A 1 301 ? 17.963 15.857 -14.827 1.00 50.88 301 GLY A N 1
ATOM 2357 C CA . GLY A 1 301 ? 19.319 15.316 -14.663 1.00 50.88 301 GLY A CA 1
ATOM 2358 C C . GLY A 1 301 ? 20.183 15.341 -15.933 1.00 50.88 301 GLY A C 1
ATOM 2359 O O . GLY A 1 301 ? 21.390 15.123 -15.855 1.00 50.88 301 GLY A O 1
ATOM 2360 N N . GLU A 1 302 ? 19.611 15.639 -17.103 1.00 43.47 302 GLU A N 1
ATOM 2361 C CA . GLU A 1 302 ? 20.360 15.752 -18.359 1.00 43.47 302 GLU A CA 1
ATOM 2362 C C . GLU A 1 302 ? 21.080 17.105 -18.469 1.00 43.47 302 GLU A C 1
ATOM 2364 O O . GLU A 1 302 ? 20.594 18.066 -19.066 1.00 43.47 302 GLU A O 1
ATOM 2369 N N . LYS A 1 303 ? 22.300 17.173 -17.928 1.00 37.81 303 LYS A N 1
ATOM 2370 C CA . LYS A 1 303 ? 23.275 18.215 -18.288 1.00 37.81 303 LYS A CA 1
ATOM 2371 C C . LYS A 1 303 ? 24.639 17.667 -18.710 1.00 37.81 303 LYS A C 1
ATOM 2373 O O . LYS A 1 303 ? 25.624 18.348 -18.495 1.00 37.81 303 LYS A O 1
ATOM 2378 N N . THR A 1 304 ? 24.739 16.512 -19.369 1.00 34.75 304 THR A N 1
ATOM 2379 C CA . THR A 1 304 ? 26.007 16.101 -20.023 1.00 34.75 304 THR A CA 1
ATOM 2380 C C . THR A 1 304 ? 25.794 15.097 -21.161 1.00 34.75 304 THR A C 1
ATOM 2382 O O . THR A 1 304 ? 26.309 13.992 -21.096 1.00 34.75 304 THR A O 1
ATOM 2385 N N . HIS A 1 305 ? 25.001 15.440 -22.179 1.00 36.75 305 HIS A N 1
ATOM 2386 C CA . HIS A 1 305 ? 25.212 15.019 -23.579 1.00 36.75 305 HIS A CA 1
ATOM 2387 C C . HIS A 1 305 ? 24.067 15.570 -24.438 1.00 36.75 305 HIS A C 1
ATOM 2389 O O . HIS A 1 305 ? 23.032 14.936 -24.612 1.00 36.75 305 HIS A O 1
ATOM 2395 N N . LYS A 1 306 ? 24.237 16.780 -24.984 1.00 31.69 306 LYS A N 1
ATOM 2396 C CA . LYS A 1 306 ? 23.400 17.229 -26.105 1.00 31.69 306 LYS A CA 1
ATOM 2397 C C . LYS A 1 306 ? 23.955 16.603 -27.387 1.00 31.69 306 LYS A C 1
ATOM 2399 O O . LYS A 1 306 ? 25.113 16.876 -27.704 1.00 31.69 306 LYS A O 1
ATOM 2404 N N . PRO A 1 307 ? 23.164 15.854 -28.171 1.00 33.88 307 PRO A N 1
ATOM 2405 C CA . PRO A 1 307 ? 23.439 15.726 -29.590 1.00 33.88 307 PRO A CA 1
ATOM 2406 C C . PRO A 1 307 ? 23.153 17.090 -30.235 1.00 33.88 307 PRO A C 1
ATOM 2408 O O . PRO A 1 307 ? 22.080 17.670 -30.044 1.00 33.88 307 PRO A O 1
ATOM 2411 N N . GLN A 1 308 ? 24.119 17.636 -30.971 1.00 35.44 308 GLN A N 1
ATOM 2412 C CA . GLN A 1 308 ? 23.881 18.788 -31.839 1.00 35.44 308 GLN A CA 1
ATOM 2413 C C . GLN A 1 308 ? 22.795 18.422 -32.861 1.00 35.44 308 GLN A C 1
ATOM 2415 O O . GLN A 1 308 ? 22.947 17.472 -33.622 1.00 35.44 308 GLN A O 1
ATOM 2420 N N . GLY A 1 309 ? 21.696 19.182 -32.872 1.00 36.25 309 GLY A N 1
ATOM 2421 C CA . GLY A 1 309 ? 20.698 19.128 -33.942 1.00 36.25 309 GLY A CA 1
ATOM 2422 C C . GLY A 1 309 ? 19.366 18.462 -33.589 1.00 36.25 309 GLY A C 1
ATOM 2423 O O . GLY A 1 309 ? 19.022 17.424 -34.147 1.00 36.25 309 GLY A O 1
ATOM 2424 N N . ARG A 1 310 ? 18.572 19.101 -32.719 1.00 36.19 310 ARG A N 1
ATOM 2425 C CA . ARG A 1 310 ? 17.105 19.243 -32.867 1.00 36.19 310 ARG A CA 1
ATOM 2426 C C . ARG A 1 310 ? 16.551 20.096 -31.725 1.00 36.19 310 ARG A C 1
ATOM 2428 O O . ARG A 1 310 ? 16.299 19.610 -30.629 1.00 36.19 310 ARG A O 1
ATOM 2435 N N . GLY A 1 311 ? 16.377 21.388 -31.990 1.00 35.72 311 GLY A N 1
ATOM 2436 C CA . GLY A 1 311 ? 15.591 22.269 -31.134 1.00 35.72 311 GLY A CA 1
ATOM 2437 C C . GLY A 1 311 ? 14.104 22.049 -31.396 1.00 35.72 311 GLY A C 1
ATOM 2438 O O . GLY A 1 311 ? 13.628 22.338 -32.490 1.00 35.72 311 GLY A O 1
ATOM 2439 N N . ARG A 1 312 ? 13.378 21.539 -30.402 1.00 31.58 312 ARG A N 1
ATOM 2440 C CA . ARG A 1 312 ? 11.974 21.894 -30.174 1.00 31.58 312 ARG A CA 1
ATOM 2441 C C . ARG A 1 312 ? 11.783 22.056 -28.674 1.00 31.58 312 ARG A C 1
ATOM 2443 O O . ARG A 1 312 ? 12.023 21.121 -27.915 1.00 31.58 312 ARG A O 1
ATOM 2450 N N . GLU A 1 313 ? 11.427 23.273 -28.290 1.00 34.00 313 GLU A N 1
ATOM 2451 C CA . GLU A 1 313 ? 11.023 23.658 -26.943 1.00 34.00 313 GLU A CA 1
ATOM 2452 C C . GLU A 1 313 ? 9.907 22.745 -26.432 1.00 34.00 313 GLU A C 1
ATOM 2454 O O . GLU A 1 313 ? 8.913 22.498 -27.116 1.00 34.00 313 GLU A O 1
ATOM 2459 N N . VAL A 1 314 ? 10.085 22.241 -25.215 1.00 36.97 314 VAL A N 1
ATOM 2460 C CA . VAL A 1 314 ? 9.005 21.651 -24.428 1.00 36.97 314 VAL A CA 1
ATOM 2461 C C . VAL A 1 314 ? 8.342 22.814 -23.691 1.00 36.97 314 VAL A C 1
ATOM 2463 O O . VAL A 1 314 ? 9.020 23.534 -22.967 1.00 36.97 314 VAL A O 1
ATOM 2466 N N . ASP A 1 315 ? 7.045 23.030 -23.906 1.00 30.31 315 ASP A N 1
ATOM 2467 C CA . ASP A 1 315 ? 6.277 24.106 -23.265 1.00 30.31 315 ASP A CA 1
ATOM 2468 C C . ASP A 1 315 ? 6.214 23.878 -21.737 1.00 30.31 315 ASP A C 1
ATOM 2470 O O . ASP A 1 315 ? 5.657 22.888 -21.254 1.00 30.31 315 ASP A O 1
ATOM 2474 N N . PHE A 1 316 ? 6.848 24.771 -20.971 1.00 34.06 316 PHE A N 1
ATOM 2475 C CA . PHE A 1 316 ? 7.151 24.632 -19.539 1.00 34.06 316 PHE A CA 1
ATOM 2476 C C . PHE A 1 316 ? 6.179 25.413 -18.625 1.00 34.06 316 PHE A C 1
ATOM 2478 O O . PHE A 1 316 ? 6.553 25.878 -17.551 1.00 34.06 316 PHE A O 1
ATOM 2485 N N . ARG A 1 317 ? 4.893 25.533 -18.978 1.00 30.34 317 ARG A N 1
ATOM 2486 C CA . ARG A 1 317 ? 3.912 26.286 -18.155 1.00 30.34 317 ARG A CA 1
ATOM 2487 C C . ARG A 1 317 ? 3.580 25.677 -16.779 1.00 30.34 317 ARG A C 1
ATOM 2489 O O . ARG A 1 317 ? 2.969 26.349 -15.959 1.00 30.34 317 ARG A O 1
ATOM 2496 N N . LEU A 1 318 ? 4.012 24.447 -16.470 1.00 39.69 318 LEU A N 1
ATOM 2497 C CA . LEU A 1 318 ? 3.890 23.844 -15.124 1.00 39.69 318 LEU A CA 1
ATOM 2498 C C . LEU A 1 318 ? 5.040 24.222 -14.154 1.00 39.69 318 LEU A C 1
ATOM 2500 O O . LEU A 1 318 ? 5.020 23.834 -12.979 1.00 39.69 318 LEU A O 1
ATOM 2504 N N . VAL A 1 319 ? 6.068 24.931 -14.637 1.00 41.31 319 VAL A N 1
ATOM 2505 C CA . VAL A 1 319 ? 7.371 25.068 -13.955 1.00 41.31 319 VAL A CA 1
ATOM 2506 C C . VAL A 1 319 ? 7.411 26.187 -12.920 1.00 41.31 319 VAL A C 1
ATOM 2508 O O . VAL A 1 319 ? 8.030 26.023 -11.865 1.00 41.31 319 VAL A O 1
ATOM 2511 N N . GLU A 1 320 ? 6.726 27.303 -13.154 1.00 29.70 320 GLU A N 1
ATOM 2512 C CA . GLU A 1 320 ? 6.823 28.456 -12.249 1.00 29.70 320 GLU A CA 1
ATOM 2513 C C . GLU A 1 320 ? 6.156 28.181 -10.894 1.00 29.70 320 GLU A C 1
ATOM 2515 O O . GLU A 1 320 ? 6.737 28.464 -9.846 1.00 29.70 320 GLU A O 1
ATOM 2520 N N . SER A 1 321 ? 5.009 27.495 -10.878 1.00 37.22 321 SER A N 1
ATOM 2521 C CA . SER A 1 321 ? 4.310 27.157 -9.630 1.00 37.22 321 SER A CA 1
ATOM 2522 C C . SER A 1 321 ? 5.069 26.135 -8.769 1.00 37.22 321 SER A C 1
ATOM 2524 O O . SER A 1 321 ? 5.033 26.208 -7.540 1.00 37.22 321 SER A O 1
ATOM 2526 N N . SER A 1 322 ? 5.804 25.207 -9.393 1.00 36.16 322 SER A N 1
ATOM 2527 C CA . SER A 1 322 ? 6.555 24.151 -8.691 1.00 36.16 322 SER A CA 1
ATOM 2528 C C . SER A 1 322 ? 7.832 24.678 -8.022 1.00 36.16 322 SER A C 1
ATOM 2530 O O . SER A 1 322 ? 8.225 24.209 -6.953 1.00 36.16 322 SER A O 1
ATOM 2532 N N . THR A 1 323 ? 8.464 25.693 -8.617 1.00 36.47 323 THR A N 1
ATOM 2533 C CA . THR A 1 323 ? 9.708 26.295 -8.107 1.00 36.47 323 THR A CA 1
ATOM 2534 C C . THR A 1 323 ? 9.451 27.155 -6.864 1.00 36.47 323 THR A C 1
ATOM 2536 O O . THR A 1 323 ? 10.222 27.119 -5.904 1.00 36.47 323 THR A O 1
ATOM 2539 N N . VAL A 1 324 ? 8.309 27.849 -6.821 1.00 38.88 324 VAL A N 1
ATOM 2540 C CA . VAL A 1 324 ? 7.852 28.594 -5.635 1.00 38.88 324 VAL A CA 1
ATOM 2541 C C . VAL A 1 324 ? 7.492 27.639 -4.486 1.00 38.88 324 VAL A C 1
ATOM 2543 O O . VAL A 1 324 ? 7.845 27.890 -3.331 1.00 38.88 324 VAL A O 1
ATOM 2546 N N . LEU A 1 325 ? 6.881 26.486 -4.793 1.00 39.22 325 LEU A N 1
ATOM 2547 C CA . LEU A 1 325 ? 6.585 25.443 -3.801 1.00 39.22 325 LEU A CA 1
ATOM 2548 C C . LEU A 1 325 ? 7.863 24.831 -3.190 1.00 39.22 325 LEU A C 1
ATOM 2550 O O . LEU A 1 325 ? 7.912 24.546 -1.992 1.00 39.22 325 LEU A O 1
ATOM 2554 N N . MET A 1 326 ? 8.915 24.672 -4.003 1.00 38.44 326 MET A N 1
ATOM 2555 C CA . MET A 1 326 ? 10.229 24.156 -3.590 1.00 38.44 326 MET A CA 1
ATOM 2556 C C . MET A 1 326 ? 10.927 25.050 -2.563 1.00 38.44 326 MET A C 1
ATOM 2558 O O . MET A 1 326 ? 11.543 24.532 -1.629 1.00 38.44 326 MET A O 1
ATOM 2562 N N . ALA A 1 327 ? 10.823 26.373 -2.700 1.00 39.72 327 ALA A N 1
ATOM 2563 C CA . ALA A 1 327 ? 11.382 27.306 -1.725 1.00 39.72 327 ALA A CA 1
ATOM 2564 C C . ALA A 1 327 ? 10.655 27.200 -0.374 1.00 39.72 327 ALA A C 1
ATOM 2566 O O . ALA A 1 327 ? 11.298 27.122 0.675 1.00 39.72 327 ALA A O 1
ATOM 2567 N N . LYS A 1 328 ? 9.321 27.093 -0.407 1.00 38.75 328 LYS A N 1
ATOM 2568 C CA . LYS A 1 328 ? 8.486 27.028 0.798 1.00 38.75 328 LYS A CA 1
ATOM 2569 C C . LYS A 1 328 ? 8.680 25.720 1.578 1.00 38.75 328 LYS A C 1
ATOM 2571 O O . LYS A 1 328 ? 8.932 25.750 2.778 1.00 38.75 328 LYS A O 1
ATOM 2576 N N . HIS A 1 329 ? 8.689 24.574 0.893 1.00 43.28 329 HIS A N 1
ATOM 2577 C CA . HIS A 1 329 ? 8.881 23.273 1.545 1.00 43.28 329 HIS A CA 1
ATOM 2578 C C . HIS A 1 329 ? 10.321 23.063 2.057 1.00 43.28 329 HIS A C 1
ATOM 2580 O O . HIS A 1 329 ? 10.531 22.400 3.074 1.00 43.28 329 HIS A O 1
ATOM 2586 N N . ARG A 1 330 ? 11.340 23.632 1.389 1.00 46.81 330 ARG A N 1
ATOM 2587 C CA . ARG A 1 330 ? 12.725 23.608 1.900 1.00 46.81 330 ARG A CA 1
ATOM 2588 C C . ARG A 1 330 ? 12.876 24.443 3.171 1.00 46.81 330 ARG A C 1
ATOM 2590 O O . ARG A 1 330 ? 13.529 23.969 4.097 1.00 46.81 330 ARG A O 1
ATOM 2597 N N . ALA A 1 331 ? 12.242 25.615 3.239 1.00 39.53 331 ALA A N 1
ATOM 2598 C CA . ALA A 1 331 ? 12.243 26.447 4.441 1.00 39.53 331 ALA A CA 1
ATOM 2599 C C . ALA A 1 331 ? 11.605 25.713 5.638 1.00 39.53 331 ALA A C 1
ATOM 2601 O O . ALA A 1 331 ? 12.234 25.590 6.688 1.00 39.53 331 ALA A O 1
ATOM 2602 N N . GLU A 1 332 ? 10.435 25.094 5.444 1.00 44.41 332 GLU A N 1
ATOM 2603 C CA . GLU A 1 332 ? 9.725 24.348 6.498 1.00 44.41 332 GLU A CA 1
ATOM 2604 C C . GLU A 1 332 ? 10.497 23.102 6.988 1.00 44.41 332 GLU A C 1
ATOM 2606 O O . GLU A 1 332 ? 10.496 22.771 8.176 1.00 44.41 332 GLU A O 1
ATOM 2611 N N . GLN A 1 333 ? 11.194 22.396 6.092 1.00 40.84 333 GLN A N 1
ATOM 2612 C CA . GLN A 1 333 ? 12.034 21.242 6.448 1.00 40.84 333 GLN A CA 1
ATOM 2613 C C . GLN A 1 333 ? 13.295 21.651 7.222 1.00 40.84 333 GLN A C 1
ATOM 2615 O O . GLN A 1 333 ? 13.758 20.913 8.097 1.00 40.84 333 GLN A O 1
ATOM 2620 N N . GLN A 1 334 ? 13.866 22.811 6.900 1.00 38.94 334 GLN A N 1
ATOM 2621 C CA . GLN A 1 334 ? 15.078 23.310 7.540 1.00 38.94 334 GLN A CA 1
ATOM 2622 C C . GLN A 1 334 ? 14.777 23.829 8.951 1.00 38.94 334 GLN A C 1
ATOM 2624 O O . GLN A 1 334 ? 15.508 23.504 9.883 1.00 38.94 334 GLN A O 1
ATOM 2629 N N . GLU A 1 335 ? 13.639 24.495 9.142 1.00 37.59 335 GLU A N 1
ATOM 2630 C CA . GLU A 1 335 ? 13.170 24.974 10.447 1.00 37.59 335 GLU A CA 1
ATOM 2631 C C . GLU A 1 335 ? 12.856 23.824 11.428 1.00 37.59 335 GLU A C 1
ATOM 2633 O O . GLU A 1 335 ? 13.236 23.870 12.605 1.00 37.59 335 GLU A O 1
ATOM 2638 N N . ARG A 1 336 ? 12.282 22.718 10.925 1.00 49.34 336 ARG A N 1
ATOM 2639 C CA . ARG A 1 336 ? 12.024 21.490 11.706 1.00 49.34 336 ARG A CA 1
ATOM 2640 C C . ARG A 1 336 ? 13.300 20.741 12.102 1.00 49.34 336 ARG A C 1
ATOM 2642 O O . ARG A 1 336 ? 13.372 20.175 13.194 1.00 49.34 336 ARG A O 1
ATOM 2649 N N . LYS A 1 337 ? 14.324 20.733 11.240 1.00 42.62 337 LYS A N 1
ATOM 2650 C CA . LYS A 1 337 ? 15.630 20.119 11.549 1.00 42.62 337 LYS A CA 1
ATOM 2651 C C . LYS A 1 337 ? 16.398 20.909 12.607 1.00 42.62 337 LYS A C 1
ATOM 2653 O O . LYS A 1 337 ? 17.044 20.295 13.454 1.00 42.62 337 LYS A O 1
ATOM 2658 N N . SER A 1 338 ? 16.291 22.236 12.590 1.00 38.53 338 SER A N 1
ATOM 2659 C CA . SER A 1 338 ? 16.878 23.106 13.614 1.00 38.53 338 SER A CA 1
ATOM 2660 C C . SER A 1 338 ? 16.263 22.845 14.991 1.00 38.53 338 SER A C 1
ATOM 2662 O O . SER A 1 338 ? 16.999 22.673 15.959 1.00 38.53 338 SER A O 1
ATOM 2664 N N . HIS A 1 339 ? 14.937 22.679 15.068 1.00 39.66 339 HIS A N 1
ATOM 2665 C CA . HIS A 1 339 ? 14.244 22.356 16.320 1.00 39.66 339 HIS A CA 1
ATOM 2666 C C . HIS A 1 339 ? 14.616 20.968 16.875 1.00 39.66 339 HIS A C 1
ATOM 2668 O O . HIS A 1 339 ? 14.893 20.842 18.066 1.00 39.66 339 HIS A O 1
ATOM 2674 N N . LYS A 1 340 ? 14.737 19.931 16.028 1.00 41.66 340 LYS A N 1
ATOM 2675 C CA . LYS A 1 340 ? 15.176 18.590 16.479 1.00 41.66 340 LYS A CA 1
ATOM 2676 C C . LYS A 1 340 ? 16.622 18.557 16.994 1.00 41.66 340 LYS A C 1
ATOM 2678 O O . LYS A 1 340 ? 16.933 17.750 17.866 1.00 41.66 340 LYS A O 1
ATOM 2683 N N . LYS A 1 341 ? 17.510 19.419 16.485 1.00 40.03 341 LYS A N 1
ATOM 2684 C CA . LYS A 1 341 ? 18.916 19.468 16.928 1.00 40.03 341 LYS A CA 1
ATOM 2685 C C . LYS A 1 341 ? 19.092 20.117 18.303 1.00 40.03 341 LYS A C 1
ATOM 2687 O O . LYS A 1 341 ? 20.000 19.723 19.027 1.00 40.03 341 LYS A O 1
ATOM 2692 N N . VAL A 1 342 ? 18.226 21.064 18.668 1.00 42.56 342 VAL A N 1
ATOM 2693 C CA . VAL A 1 342 ? 18.271 21.741 19.977 1.00 42.56 342 VAL A CA 1
ATOM 2694 C C . VAL A 1 342 ? 17.752 20.833 21.100 1.00 42.56 342 VAL A C 1
ATOM 2696 O O . VAL A 1 342 ? 18.261 20.892 22.212 1.00 42.56 342 VAL A O 1
ATOM 2699 N N . VAL A 1 343 ? 16.813 19.925 20.809 1.00 42.59 343 VAL A N 1
ATOM 2700 C CA . VAL A 1 343 ? 16.180 19.059 21.826 1.00 42.59 343 VAL A CA 1
ATOM 2701 C C . VAL A 1 343 ? 17.005 17.802 22.167 1.00 42.59 343 VAL A C 1
ATOM 2703 O O . VAL A 1 343 ? 16.878 17.263 23.262 1.00 42.59 343 VAL A O 1
ATOM 2706 N N . LEU A 1 344 ? 17.893 17.337 21.279 1.00 40.53 344 LEU A N 1
ATOM 2707 C CA . LEU A 1 344 ? 18.655 16.082 21.459 1.00 40.53 344 LEU A CA 1
ATOM 2708 C C . LEU A 1 344 ? 20.093 16.264 21.988 1.00 40.53 344 LEU A C 1
ATOM 2710 O O . LEU A 1 344 ? 20.838 15.291 22.121 1.00 40.53 344 LEU A O 1
ATOM 2714 N N . GLY A 1 345 ? 20.501 17.492 22.313 1.00 32.91 345 GLY A N 1
ATOM 2715 C CA . GLY A 1 345 ? 21.831 17.814 22.839 1.00 32.91 345 GLY A CA 1
ATOM 2716 C C . GLY A 1 345 ? 21.981 17.529 24.335 1.00 32.91 345 GLY A C 1
ATOM 2717 O O . GLY A 1 345 ? 22.217 18.448 25.108 1.00 32.91 345 GLY A O 1
ATOM 2718 N N . GLY A 1 346 ? 21.843 16.272 24.761 1.00 31.50 346 GLY A N 1
ATOM 2719 C CA . GLY A 1 346 ? 22.023 15.925 26.170 1.00 31.50 346 GLY A CA 1
ATOM 2720 C C . GLY A 1 346 ? 21.961 14.435 26.475 1.00 31.50 346 GLY A C 1
ATOM 2721 O O . GLY A 1 346 ? 21.010 14.003 27.115 1.00 31.50 346 GLY A O 1
ATOM 2722 N N . ARG A 1 347 ? 22.962 13.651 26.042 1.00 30.09 347 ARG A N 1
ATOM 2723 C CA . ARG A 1 347 ? 23.502 12.488 26.786 1.00 30.09 347 ARG A CA 1
ATOM 2724 C C . ARG A 1 347 ? 24.681 11.828 26.062 1.00 30.09 347 ARG A C 1
ATOM 2726 O O . ARG A 1 347 ? 24.724 11.722 24.841 1.00 30.09 347 ARG A O 1
ATOM 2733 N N . THR A 1 348 ? 25.652 11.437 26.874 1.00 27.73 348 THR A N 1
ATOM 2734 C CA . THR A 1 348 ? 27.035 11.062 26.571 1.00 27.73 348 THR A CA 1
ATOM 2735 C C . THR A 1 348 ? 27.204 9.616 26.079 1.00 27.73 348 THR A C 1
ATOM 2737 O O . THR A 1 348 ? 26.437 8.720 26.422 1.00 27.73 348 THR A O 1
ATOM 2740 N N . LEU A 1 349 ? 28.257 9.420 25.278 1.00 28.31 349 LEU A N 1
ATOM 2741 C CA . LEU A 1 349 ? 28.720 8.193 24.615 1.00 28.31 349 LEU A CA 1
ATOM 2742 C C . LEU A 1 349 ? 29.179 7.075 25.567 1.00 28.31 349 LEU A C 1
ATOM 2744 O O . LEU A 1 349 ? 29.929 7.341 26.500 1.00 28.31 349 LEU A O 1
ATOM 2748 N N . THR A 1 350 ? 28.935 5.812 25.191 1.00 26.56 350 THR A N 1
ATOM 2749 C CA . THR A 1 350 ? 29.901 4.711 25.398 1.00 26.56 350 THR A CA 1
ATOM 2750 C C . THR A 1 350 ? 29.965 3.790 24.169 1.00 26.56 350 THR A C 1
ATOM 2752 O O . THR A 1 350 ? 28.953 3.419 23.579 1.00 26.56 350 THR A O 1
ATOM 2755 N N . LYS A 1 351 ? 31.199 3.487 23.743 1.00 27.70 351 LYS A N 1
ATOM 2756 C CA . LYS A 1 351 ? 31.592 2.712 22.552 1.00 27.70 351 LYS A CA 1
ATOM 2757 C C . LYS A 1 351 ? 31.449 1.197 22.785 1.00 27.70 351 LYS A C 1
ATOM 2759 O O . LYS A 1 351 ? 31.890 0.707 23.820 1.00 27.70 351 LYS A O 1
ATOM 2764 N N . ARG A 1 352 ? 30.996 0.439 21.776 1.00 24.84 352 ARG A N 1
ATOM 2765 C CA . ARG A 1 352 ? 31.310 -0.998 21.607 1.00 24.84 352 ARG A CA 1
ATOM 2766 C C . ARG A 1 352 ? 31.663 -1.304 20.146 1.00 24.84 352 ARG A C 1
ATOM 2768 O O . ARG A 1 352 ? 30.994 -0.827 19.235 1.00 24.84 352 ARG A O 1
ATOM 2775 N N . GLN A 1 353 ? 32.754 -2.049 19.962 1.00 26.38 353 GLN A N 1
ATOM 2776 C CA . GLN A 1 353 ? 33.332 -2.492 18.684 1.00 26.38 353 GLN A CA 1
ATOM 2777 C C . GLN A 1 353 ? 32.518 -3.626 18.014 1.00 26.38 353 GLN A C 1
ATOM 2779 O O . GLN A 1 353 ? 31.750 -4.298 18.706 1.00 26.38 353 GLN A O 1
ATOM 2784 N N . PRO A 1 354 ? 32.686 -3.863 16.693 1.00 28.56 354 PRO A N 1
ATOM 2785 C CA . PRO A 1 354 ? 31.875 -4.806 15.923 1.00 28.56 354 PRO A CA 1
ATOM 2786 C C . PRO A 1 354 ? 32.534 -6.189 15.771 1.00 28.56 354 PRO A C 1
ATOM 2788 O O . PRO A 1 354 ? 33.713 -6.286 15.439 1.00 28.56 354 PRO A O 1
ATOM 2791 N N . ASN A 1 355 ? 31.746 -7.261 15.919 1.00 26.72 355 ASN A N 1
ATOM 2792 C CA . ASN A 1 355 ? 32.147 -8.612 15.519 1.00 26.72 355 ASN A CA 1
ATOM 2793 C C . ASN A 1 355 ? 31.731 -8.887 14.069 1.00 26.72 355 ASN A C 1
ATOM 2795 O O . ASN A 1 355 ? 30.555 -8.818 13.709 1.00 26.72 355 ASN A O 1
ATOM 2799 N N . GLN A 1 356 ? 32.734 -9.212 13.256 1.00 27.00 356 GLN A N 1
ATOM 2800 C CA . GLN A 1 356 ? 32.620 -9.805 11.928 1.00 27.00 356 GLN A CA 1
ATOM 2801 C C . GLN A 1 356 ? 31.964 -11.185 12.024 1.00 27.00 356 GLN A C 1
ATOM 2803 O O . GLN A 1 356 ? 32.310 -11.929 12.932 1.00 27.00 356 GLN A O 1
ATOM 2808 N N . HIS A 1 357 ? 31.099 -11.536 11.067 1.00 28.48 357 HIS A N 1
ATOM 2809 C CA . HIS A 1 357 ? 30.982 -12.861 10.430 1.00 28.48 357 HIS A CA 1
ATOM 2810 C C . HIS A 1 357 ? 29.904 -12.773 9.331 1.00 28.48 357 HIS A C 1
ATOM 2812 O O . HIS A 1 357 ? 28.709 -12.890 9.591 1.00 28.48 357 HIS A O 1
ATOM 2818 N N . GLN A 1 358 ? 30.328 -12.537 8.086 1.00 26.78 358 GLN A N 1
ATOM 2819 C CA . GLN A 1 358 ? 29.495 -12.731 6.898 1.00 26.78 358 GLN A CA 1
ATOM 2820 C C . GLN A 1 358 ? 29.692 -14.170 6.411 1.00 26.78 358 GLN A C 1
ATOM 2822 O O . GLN A 1 358 ? 30.780 -14.537 5.977 1.00 26.78 358 GLN A O 1
ATOM 2827 N N . ARG A 1 359 ? 28.639 -14.991 6.467 1.00 25.86 359 ARG A N 1
ATOM 2828 C CA . ARG A 1 359 ? 28.537 -16.215 5.661 1.00 25.86 359 ARG A CA 1
ATOM 2829 C C . ARG A 1 359 ? 27.514 -15.964 4.563 1.00 25.86 359 ARG A C 1
ATOM 2831 O O . ARG A 1 359 ? 26.342 -15.729 4.842 1.00 25.86 359 ARG A O 1
ATOM 2838 N N . ALA A 1 360 ? 27.992 -15.980 3.324 1.00 24.78 360 ALA A N 1
ATOM 2839 C CA . ALA A 1 360 ? 27.170 -15.939 2.128 1.00 24.78 360 ALA A CA 1
ATOM 2840 C C . ALA A 1 360 ? 26.309 -17.209 2.060 1.00 24.78 360 ALA A C 1
ATOM 2842 O O . ALA A 1 360 ? 26.837 -18.320 2.070 1.00 24.78 360 ALA A O 1
ATOM 2843 N N . VAL A 1 361 ? 24.988 -17.044 1.993 1.00 26.89 361 VAL A N 1
ATOM 2844 C CA . VAL A 1 361 ? 24.055 -18.135 1.700 1.00 26.89 361 VAL A CA 1
ATOM 2845 C C . VAL A 1 361 ? 23.609 -17.972 0.254 1.00 26.89 361 VAL A C 1
ATOM 2847 O O . VAL A 1 361 ? 22.955 -16.996 -0.109 1.00 26.89 361 VAL A O 1
ATOM 2850 N N . LYS A 1 362 ? 24.025 -18.931 -0.571 1.00 22.91 362 LYS A N 1
ATOM 2851 C CA . LYS A 1 362 ? 23.604 -19.126 -1.959 1.00 22.91 362 LYS A CA 1
ATOM 2852 C C . LYS A 1 362 ? 22.125 -19.537 -1.932 1.00 22.91 362 LYS A C 1
ATOM 2854 O O . LYS A 1 362 ? 21.801 -20.562 -1.342 1.00 22.91 362 LYS A O 1
ATOM 2859 N N . ILE A 1 363 ? 21.240 -18.736 -2.519 1.00 28.48 363 ILE A N 1
ATOM 2860 C CA . ILE A 1 363 ? 19.827 -19.091 -2.709 1.00 28.48 363 ILE A CA 1
ATOM 2861 C C . ILE A 1 363 ? 19.695 -19.649 -4.126 1.00 28.48 363 ILE A C 1
ATOM 2863 O O . ILE A 1 363 ? 20.032 -18.967 -5.093 1.00 28.48 363 ILE A O 1
ATOM 2867 N N . THR A 1 364 ? 19.252 -20.898 -4.238 1.00 23.25 364 THR A N 1
ATOM 2868 C CA . THR A 1 364 ? 18.967 -21.579 -5.506 1.00 23.25 364 THR A CA 1
ATOM 2869 C C . THR A 1 364 ? 17.454 -21.594 -5.710 1.00 23.25 364 THR A C 1
ATOM 2871 O O . THR A 1 364 ? 16.721 -21.919 -4.780 1.00 23.25 364 THR A O 1
ATOM 2874 N N . PHE A 1 365 ? 16.997 -21.210 -6.901 1.00 31.19 365 PHE A N 1
ATOM 2875 C CA . PHE A 1 365 ? 15.590 -21.254 -7.299 1.00 31.19 365 PHE A CA 1
ATOM 2876 C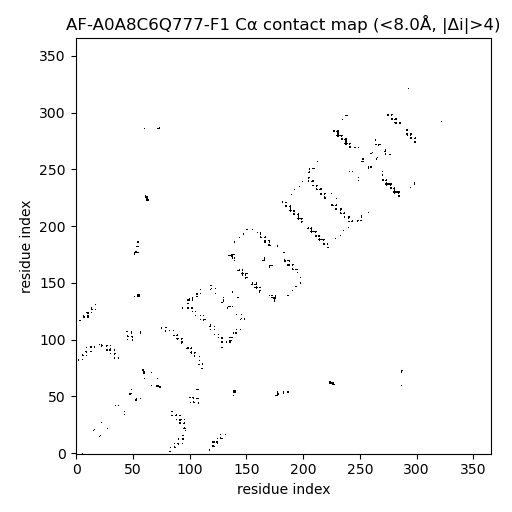 C . PHE A 1 365 ? 15.250 -22.649 -7.847 1.00 31.19 365 PHE A C 1
ATOM 2878 O O . PHE A 1 365 ? 15.999 -23.171 -8.674 1.00 31.19 365 PHE A O 1
ATOM 2885 N N . GLN A 1 366 ? 14.134 -23.220 -7.391 1.00 30.75 366 GLN A N 1
ATOM 2886 C CA . GLN A 1 366 ? 13.360 -24.245 -8.095 1.00 30.75 366 GLN A CA 1
ATOM 2887 C C . GLN A 1 366 ? 11.943 -23.722 -8.284 1.00 30.75 366 GLN A C 1
ATOM 2889 O O . GLN A 1 366 ? 11.452 -23.051 -7.342 1.00 30.75 366 GLN A O 1
#

Nearest PDB structures (foldseek):
  5z2c-assembly2_B  TM=9.722E-01  e=4.786E-23  Homo sapiens
  5z2c-assembly6_F  TM=9.839E-01  e=5.149E-21  Homo sapiens
  5z2c-assembly4_D  TM=9.794E-01  e=5.366E-21  Homo sapiens
  5z2c-assembly9_I  TM=9.479E-01  e=9.580E-21  Homo sapiens
  5z2c-assembly7_G  TM=9.396E-01  e=1.449E-20  Homo sapiens

Radius of gyration: 23.03 Å; Cα contacts (8 Å, |Δi|>4): 401; chains: 1; bounding box: 54×53×65 Å

Foldseek 3Di:
DDLVVLLVLLLVLLVVCLVPVDADPVLVVQLVVLLVPDDPVVNVQLVCLLVLVALARDQLQFQDPDADPVSLDGLLVVCVVCVSSLSSNLSSCSRNVVLSSNLSSLRSCQVNCVVVVNLVSSLSSVVSSCVSVVLHDHRLSNLLSVLVVCLVVVVNVVSCVSLVCLQVVLNDDRNRDDPDSLSSLLSNLVSLLVVLVSCVVVVVLLVSLVSLQVSCVSQVPRPGRRLLSLLVSLLVNLVSLVSDDLVSVVVSPPPPVRPLCVVQNDDSDSLSSSLSSLVSSCVSCVSPLVSVVSSVVSNVPPPPDDDPDDDDDDDPPVPPVNVVVVVVVVVVVVVVVVVVVVVPPDDDDDDDDDDDDDDDDDDDDD

Organism: Nothobranchius furzeri (NCBI:txid105023)

Solvent-accessible surface area (backbone atoms only — not comparable to full-atom values): 20444 Å² total; per-residue (Å²): 133,58,71,66,57,47,52,51,49,32,39,52,46,44,57,49,36,73,77,52,76,75,66,52,74,66,35,47,50,51,26,50,54,44,55,71,68,46,55,71,69,56,50,49,53,41,52,40,46,58,66,37,70,58,58,56,90,77,48,69,43,37,55,49,91,77,70,54,81,85,25,53,55,54,58,62,58,58,48,63,76,40,40,69,59,48,43,51,34,31,32,27,17,46,54,45,68,35,51,52,62,24,47,20,43,52,60,69,45,45,69,57,37,46,80,69,72,45,42,70,59,53,50,51,40,53,53,46,49,37,72,77,34,70,84,47,51,61,53,57,50,59,57,53,46,54,25,51,55,24,49,76,70,68,40,46,71,64,15,47,51,53,36,49,47,24,50,76,52,62,35,57,49,90,72,51,64,74,89,47,71,55,53,27,42,46,45,26,17,53,34,36,35,54,51,13,53,52,31,46,76,69,66,40,36,54,64,13,44,52,29,26,47,52,17,39,55,36,25,61,70,30,99,51,39,37,29,56,59,38,14,50,34,28,35,50,40,16,53,37,39,65,71,41,54,72,68,47,48,50,54,57,63,66,34,89,89,46,66,52,49,84,77,56,42,84,69,87,47,53,61,61,40,16,37,44,25,15,53,53,14,23,66,47,27,64,66,39,67,67,54,28,51,64,26,48,53,64,61,68,68,79,80,84,79,81,76,90,85,77,92,74,88,75,90,63,86,74,49,68,68,52,55,57,50,51,56,53,55,51,51,57,54,51,56,53,53,54,55,55,58,69,75,66,76,78,82,85,90,83,90,81,86,86,83,87,82,89,79,90,78,87,83,80,91,130

Secondary structure (DSSP, 8-state):
--HHHHHHHHHHHHHHHHH--PPPHHHHHHHHHHHHTS-HHHHHHHHHHHTT--SS---TTSS-SS--GGGG--HHHHHHHHHHHHHHHHHHHHHTT-HHHHHHHHHHHHHHHHHTT-HHHHHHHHHHHHHH-TTSPPPHHHHHHHHHHHHHTT-HHHHHHHHHHHHHTTT--TTPPPSSHHHHHHHHHHHHHHHHHHHHHTT-HHHHHHHHHHHHHHHHTSSS--HHHHHHHHHHHHHHHHHS-HHHHHHHHH-TT--HHHHH-S---HHHHHHHHHHHHHHHTTT-HHHHHHHHHHHS---S-PPSS-------TTHHHHHHHHHHHHHHHHHHHHHHHHHS--------PPPP-----PPPP-